Protein AF-A0A834AB15-F1 (afdb_monomer)

Radius of gyration: 28.78 Å; Cα contacts (8 Å, |Δi|>4): 138; chains: 1; bounding box: 72×86×94 Å

Solvent-accessible surface area (backbone atoms only — not comparable to full-atom values): 13210 Å² total; per-residue (Å²): 135,86,78,82,79,87,47,85,60,66,69,47,48,48,53,54,54,43,52,50,40,60,76,36,66,62,49,65,69,44,45,22,50,65,60,48,48,50,55,53,73,46,56,47,69,60,53,11,63,74,53,71,48,53,52,68,60,37,47,55,46,38,53,49,48,49,49,53,52,52,50,46,51,51,53,38,52,52,50,53,51,51,51,53,51,53,53,49,52,52,51,53,51,53,53,58,60,60,71,74,60,80,89,79,86,81,88,83,90,77,89,80,83,87,80,91,76,76,97,68,72,90,56,74,56,91,66,58,69,69,59,56,46,47,55,69,75,40,79,68,32,51,67,47,43,24,47,68,54,26,51,50,55,53,70,50,55,57,66,31,50,10,63,72,70,73,47,56,62,67,62,35,48,52,52,35,50,47,18,43,52,48,39,53,51,42,52,51,52,38,53,51,51,52,52,52,49,55,58,54,58,61,65,73,69,67,83,89,80,87,84,82,84,78,84,81,85,78,82,89,135

Secondary structure (DSSP, 8-state):
-------TTHHHHHHHHHHHHHH-GGGGGGS-HHHHHHHHHS-HHHHHHHHT--HHHHHHHHHHHHHHHHHHHHHHHHHHHHHHHHHHHHHHHHHHHHTT-------------------------SS-HHHHHHHHHSSSGGGTS-HHHHHHHHHS-HHHHHHHHT--HHHHHHHHHHHHHHHHHHHHHHHHHHHHHHHHHHHTT------PPPP------

Organism: NCBI:txid89673

Sequence (221 aa):
MDLDETDSGAGLRWKNVARQLKEDLSSIVLLSEEDLQVLIDVPSSDLARELGHSRVAVQGLQNTLQQVLDQREEARQSKQLLELYLQALEKEGSILSKQQEPEAGFSDQRDAVDAGVSTAGSSETALPSQILAALKEKPAPELSLSSQDLELVAKEDPRALAAALNWDTEKTEAVQQACQQELSLRLQQVQSLRSLRSVSAGRGSLPEKPQAPKRARVDPS

InterPro domains:
  IPR015121 DNA fragmentation factor 45kDa, middle domain [PF09033] (3-153)
  IPR027296 DNA fragmentation factor 45kDa, C-terminal [SSF81783] (118-197)

pLDDT: mean 80.26, std 19.94, range [34.69, 97.38]

Mean predicted aligned error: 13.22 Å

Foldseek 3Di:
DDDDPPDPDLVVLLLVVLVVCLVPVLLLLQDFLVSLVSLLPDPLVVSCVSSVHDSVVSVVVSVVSVVLNVVLVVVQVVVVVVVVVVVVVVVVVVVVVVVPDDDDDDDDDDDDDDDDDDPPDLPAWPADPVLLCLLQPGRLSLSRDGLVNLVSLLPTDLVNSCVSNVHDSVVSVVSNVSSVVSSVVSVVSSVVVVVVVVVVVVVVPDDDDDDDDDDDDDDDD

Structure (mmCIF, N/CA/C/O backbone):
data_AF-A0A834AB15-F1
#
_entry.id   AF-A0A834AB15-F1
#
loop_
_atom_site.group_PDB
_atom_site.id
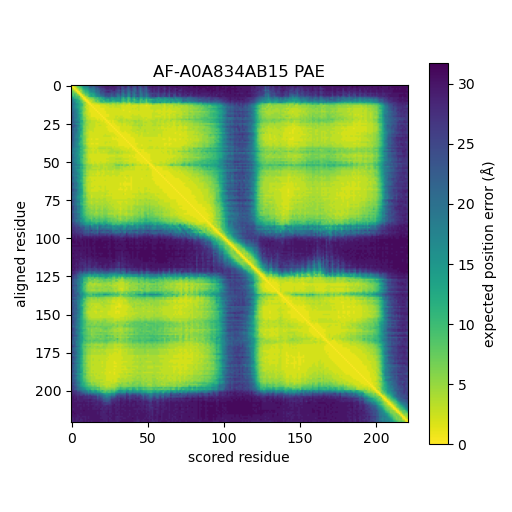_atom_site.type_symbol
_atom_site.label_atom_id
_atom_site.label_alt_id
_atom_site.label_comp_id
_atom_site.label_asym_id
_atom_site.label_entity_id
_atom_site.label_seq_id
_atom_site.pdbx_PDB_ins_code
_atom_site.Cartn_x
_atom_site.Cartn_y
_atom_site.Cartn_z
_atom_site.occupancy
_atom_site.B_iso_or_equiv
_atom_site.auth_seq_id
_atom_site.auth_comp_id
_atom_site.auth_asym_id
_atom_site.auth_atom_id
_atom_site.pdbx_PDB_model_num
ATOM 1 N N . MET A 1 1 ? 10.326 -30.269 -25.550 1.00 36.72 1 MET A N 1
ATOM 2 C CA . MET A 1 1 ? 10.219 -30.085 -24.092 1.00 36.72 1 MET A CA 1
ATOM 3 C C . MET A 1 1 ? 9.146 -29.045 -23.909 1.00 36.72 1 MET A C 1
ATOM 5 O O . MET A 1 1 ? 9.421 -27.863 -24.068 1.00 36.72 1 MET A O 1
ATOM 9 N N . ASP A 1 2 ? 7.920 -29.523 -23.752 1.00 41.47 2 ASP A N 1
ATOM 10 C CA . ASP A 1 2 ? 6.732 -28.703 -23.576 1.00 41.47 2 ASP A CA 1
ATOM 11 C C . ASP A 1 2 ? 6.756 -28.130 -22.158 1.00 41.47 2 ASP A C 1
ATOM 13 O O . ASP A 1 2 ? 6.687 -28.876 -21.181 1.00 41.47 2 ASP A O 1
ATOM 17 N N . LEU A 1 3 ? 6.947 -26.815 -22.053 1.00 46.69 3 LEU A N 1
ATOM 18 C CA . LEU A 1 3 ? 6.683 -26.081 -20.823 1.00 46.69 3 LEU A CA 1
ATOM 19 C C . LEU 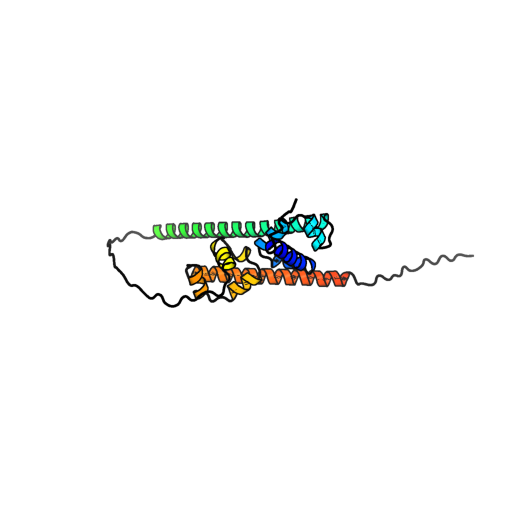A 1 3 ? 5.217 -25.669 -20.870 1.00 46.69 3 LEU A C 1
ATOM 21 O O . LEU A 1 3 ? 4.819 -24.759 -21.592 1.00 46.69 3 LEU A O 1
ATOM 25 N N . ASP A 1 4 ? 4.442 -26.442 -20.132 1.00 43.66 4 ASP A N 1
ATOM 26 C CA . ASP A 1 4 ? 3.090 -26.175 -19.677 1.00 43.66 4 ASP A CA 1
ATOM 27 C C . ASP A 1 4 ? 3.009 -24.776 -19.025 1.00 43.66 4 ASP A C 1
ATOM 29 O O . ASP A 1 4 ? 3.349 -24.599 -17.858 1.00 43.66 4 ASP A O 1
ATOM 33 N N . GLU A 1 5 ? 2.620 -23.748 -19.789 1.00 50.38 5 GLU A N 1
ATOM 34 C CA . GLU A 1 5 ? 2.344 -22.397 -19.270 1.00 50.38 5 GLU A CA 1
ATOM 35 C C . GLU A 1 5 ? 0.885 -22.291 -18.799 1.00 50.38 5 GLU A C 1
ATOM 37 O O . GLU A 1 5 ? 0.070 -21.512 -19.301 1.00 50.38 5 GLU A O 1
ATOM 42 N N . THR A 1 6 ? 0.541 -23.073 -17.780 1.00 47.81 6 THR A N 1
ATOM 43 C CA . THR A 1 6 ? -0.624 -22.802 -16.931 1.00 47.81 6 THR A CA 1
ATOM 44 C C . THR A 1 6 ? -0.288 -21.701 -15.924 1.00 47.81 6 THR A C 1
ATOM 46 O O . THR A 1 6 ? -0.061 -21.967 -14.750 1.00 47.81 6 THR A O 1
ATOM 49 N N . ASP A 1 7 ? -0.275 -20.442 -16.369 1.00 47.12 7 ASP A N 1
ATOM 50 C CA . ASP A 1 7 ? -0.409 -19.287 -15.466 1.00 47.12 7 ASP A CA 1
ATOM 51 C C . ASP A 1 7 ? -1.076 -18.087 -16.161 1.00 47.12 7 ASP A C 1
ATOM 53 O O . ASP A 1 7 ? -0.520 -17.001 -16.334 1.00 47.12 7 ASP A O 1
ATOM 57 N N . SER A 1 8 ? -2.319 -18.288 -16.599 1.00 52.72 8 SER A N 1
ATOM 58 C CA . SER A 1 8 ? -3.145 -17.210 -17.162 1.00 52.72 8 SER A CA 1
ATOM 59 C C . SER A 1 8 ? -3.709 -16.249 -16.101 1.00 52.72 8 SER A C 1
ATOM 61 O O . SER A 1 8 ? -4.463 -15.350 -16.453 1.00 52.72 8 SER A O 1
ATOM 63 N N . GLY A 1 9 ? -3.358 -16.388 -14.817 1.00 56.84 9 GLY A N 1
ATOM 64 C CA . GLY A 1 9 ? -3.813 -15.488 -13.750 1.00 56.84 9 GLY A CA 1
ATOM 65 C C . GLY A 1 9 ? -2.741 -14.483 -13.336 1.00 56.84 9 GLY A C 1
ATOM 66 O O . GLY A 1 9 ? -2.922 -13.269 -13.481 1.00 56.84 9 GLY A O 1
ATOM 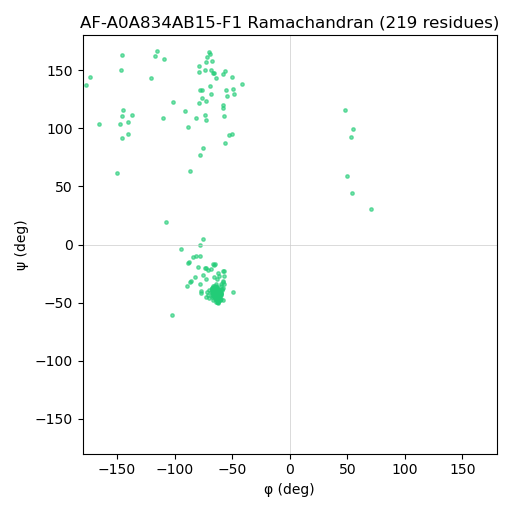67 N N . ALA A 1 10 ? -1.593 -14.973 -12.859 1.00 54.12 10 ALA A N 1
ATOM 68 C CA . ALA A 1 10 ? -0.523 -14.110 -12.368 1.00 54.12 10 ALA A CA 1
ATOM 69 C C . ALA A 1 10 ? 0.360 -13.563 -13.502 1.00 54.12 10 ALA A C 1
ATOM 71 O O . ALA A 1 10 ? 0.810 -12.419 -13.435 1.00 54.12 10 ALA A O 1
ATOM 72 N N . GLY A 1 11 ? 0.493 -14.276 -14.623 1.00 62.41 11 GLY A N 1
ATOM 73 C CA . GLY A 1 11 ? 1.142 -13.744 -15.827 1.00 62.41 11 GLY A CA 1
ATOM 74 C C . GLY A 1 11 ? 0.437 -12.519 -16.438 1.00 62.41 11 GLY A C 1
ATOM 75 O O . GLY A 1 11 ? 1.074 -11.715 -17.124 1.00 62.41 11 GLY A O 1
ATOM 76 N N . LEU A 1 12 ? -0.870 -12.351 -16.190 1.00 73.81 12 LEU A N 1
ATOM 77 C CA . LEU A 1 12 ? -1.653 -11.191 -16.638 1.00 73.81 12 LEU A CA 1
ATOM 78 C C . LEU A 1 12 ? -1.636 -10.039 -15.627 1.00 73.81 12 LEU A C 1
ATOM 80 O O . LEU A 1 12 ? -1.606 -8.877 -16.042 1.00 73.81 12 LEU A O 1
ATOM 84 N N . ARG A 1 13 ? -1.636 -10.336 -14.319 1.00 85.62 13 ARG A N 1
ATOM 85 C CA . ARG A 1 13 ? -1.757 -9.305 -13.276 1.00 85.62 13 ARG A CA 1
ATOM 86 C C . ARG A 1 13 ? -0.583 -8.325 -13.293 1.00 85.62 13 ARG A C 1
ATOM 88 O O . ARG A 1 13 ? -0.812 -7.125 -13.411 1.00 85.62 13 ARG A O 1
ATOM 95 N N . TRP A 1 14 ? 0.662 -8.813 -13.317 1.00 91.25 14 TRP A N 1
ATOM 96 C CA . TRP A 1 14 ? 1.845 -7.942 -13.304 1.00 91.25 14 TRP A CA 1
ATOM 97 C C . TRP A 1 14 ? 1.932 -7.072 -14.561 1.00 91.25 14 TRP A C 1
ATOM 99 O O . TRP A 1 14 ? 2.336 -5.915 -14.484 1.00 91.25 14 TRP A O 1
ATOM 109 N N . LYS A 1 15 ? 1.493 -7.594 -15.716 1.00 92.12 15 LYS A N 1
ATOM 110 C CA . LYS A 1 15 ? 1.455 -6.843 -16.981 1.00 92.12 15 LYS A CA 1
ATOM 111 C C . LYS A 1 15 ? 0.452 -5.699 -16.928 1.00 92.12 15 LYS A C 1
ATOM 113 O O . LYS A 1 15 ? 0.730 -4.621 -17.445 1.00 92.12 15 LYS A O 1
ATOM 118 N N . ASN A 1 16 ? -0.710 -5.917 -16.315 1.00 91.38 16 ASN A N 1
ATOM 119 C CA . ASN A 1 16 ? -1.707 -4.862 -16.140 1.00 91.38 16 ASN A CA 1
ATOM 120 C C . ASN A 1 16 ? -1.171 -3.750 -15.225 1.00 91.38 16 ASN A C 1
ATOM 122 O O . ASN A 1 16 ? -1.257 -2.578 -15.587 1.00 91.38 16 ASN A O 1
ATOM 126 N N . VAL A 1 17 ? -0.535 -4.114 -14.106 1.00 92.69 17 VAL A N 1
ATOM 127 C CA . VAL A 1 17 ? 0.092 -3.143 -13.192 1.00 92.69 17 VAL A CA 1
ATOM 128 C C . VAL A 1 17 ? 1.256 -2.412 -13.879 1.00 92.69 17 VAL A C 1
ATOM 130 O O . VAL A 1 17 ? 1.368 -1.191 -13.792 1.00 92.69 17 VAL A O 1
ATOM 133 N N . ALA A 1 18 ? 2.090 -3.114 -14.650 1.00 92.75 18 ALA A N 1
ATOM 134 C CA . ALA A 1 18 ? 3.171 -2.500 -15.420 1.00 92.75 18 ALA A CA 1
ATOM 135 C C . ALA A 1 18 ? 2.642 -1.501 -16.464 1.00 92.75 18 ALA A C 1
ATOM 137 O O . ALA A 1 18 ? 3.199 -0.413 -16.612 1.00 92.75 18 ALA A O 1
ATOM 138 N N . ARG A 1 19 ? 1.537 -1.816 -17.155 1.00 92.44 19 ARG A N 1
ATOM 139 C CA . ARG A 1 19 ? 0.876 -0.868 -18.068 1.00 92.44 19 ARG A CA 1
ATOM 140 C C . ARG A 1 19 ? 0.389 0.385 -17.339 1.00 92.44 19 ARG A C 1
ATOM 142 O O . ARG A 1 19 ? 0.617 1.483 -17.836 1.00 92.44 19 ARG A O 1
ATOM 149 N N . GLN A 1 20 ? -0.172 0.243 -16.141 1.00 92.19 20 GLN A N 1
ATOM 150 C CA . GLN A 1 20 ? -0.565 1.385 -15.312 1.00 92.19 20 GLN A CA 1
ATOM 151 C C . GLN A 1 20 ? 0.640 2.263 -14.922 1.00 92.19 20 GLN A C 1
ATOM 153 O O . GLN A 1 20 ? 0.576 3.488 -15.036 1.00 92.19 20 GLN A O 1
ATOM 158 N N . LEU A 1 21 ? 1.769 1.655 -14.537 1.00 92.06 21 LEU A N 1
ATOM 159 C CA . LEU A 1 21 ? 3.005 2.390 -14.229 1.00 92.06 21 LEU A CA 1
ATOM 160 C C . LEU A 1 21 ? 3.581 3.126 -15.443 1.00 92.06 21 LEU A C 1
ATOM 162 O O . LEU A 1 21 ? 4.122 4.224 -15.303 1.00 92.06 21 LEU A O 1
ATOM 166 N N . LYS A 1 22 ? 3.465 2.526 -16.630 1.00 91.62 22 LYS A N 1
ATOM 167 C CA . LYS A 1 22 ? 3.906 3.124 -17.894 1.00 91.62 22 LYS A CA 1
ATOM 168 C C . LYS A 1 22 ? 3.134 4.399 -18.223 1.00 91.62 22 LYS A C 1
ATOM 170 O O . LYS A 1 22 ? 3.721 5.351 -18.731 1.00 91.62 22 LYS A O 1
ATOM 175 N N . GLU A 1 23 ? 1.834 4.412 -17.946 1.00 90.44 23 GLU A N 1
ATOM 176 C CA . GLU A 1 23 ? 0.981 5.585 -18.147 1.00 90.44 23 GLU A CA 1
ATOM 177 C C . GLU A 1 23 ? 1.255 6.667 -17.097 1.00 90.44 23 GLU A C 1
ATOM 179 O O . GLU A 1 23 ? 1.399 7.846 -17.433 1.00 90.44 23 GLU A O 1
ATOM 184 N N . ASP A 1 24 ? 1.365 6.278 -15.824 1.00 90.25 24 ASP A N 1
ATOM 185 C CA . ASP A 1 24 ? 1.617 7.211 -14.735 1.00 90.25 24 ASP A CA 1
ATOM 186 C C . ASP A 1 24 ? 2.451 6.590 -13.609 1.00 90.25 24 ASP A C 1
ATOM 188 O O . ASP A 1 24 ? 1.923 5.905 -12.737 1.00 90.25 24 ASP A O 1
ATOM 192 N N . LEU A 1 25 ? 3.743 6.929 -13.540 1.00 89.56 25 LEU A N 1
ATOM 193 C CA . LEU A 1 25 ? 4.615 6.517 -12.427 1.00 89.56 25 LEU A CA 1
ATOM 194 C C . LEU A 1 25 ? 4.114 6.960 -11.040 1.00 89.56 25 LEU A C 1
ATOM 196 O O . LEU A 1 25 ? 4.471 6.340 -10.044 1.00 89.56 25 LEU A O 1
ATOM 200 N N . SER A 1 26 ? 3.278 8.001 -10.936 1.00 91.94 26 SER A N 1
ATOM 201 C CA . SER A 1 26 ? 2.688 8.386 -9.647 1.00 91.94 26 SER A CA 1
ATOM 202 C C . SER A 1 26 ? 1.711 7.336 -9.109 1.00 91.94 26 SER A C 1
ATOM 204 O O . SER A 1 26 ? 1.420 7.338 -7.916 1.00 91.94 26 SER A O 1
ATOM 206 N N . SER A 1 27 ? 1.240 6.411 -9.952 1.00 92.00 27 SER A N 1
ATOM 207 C CA . SER A 1 27 ? 0.350 5.328 -9.531 1.00 92.00 27 SER A CA 1
ATOM 208 C C . SER A 1 27 ? 0.993 4.335 -8.559 1.00 92.00 27 SER A C 1
ATOM 210 O O . SER A 1 27 ? 0.243 3.687 -7.840 1.00 92.00 27 SER A O 1
ATOM 212 N N . ILE A 1 28 ? 2.331 4.292 -8.427 1.00 93.00 28 ILE A N 1
ATOM 213 C CA . ILE A 1 28 ? 3.050 3.483 -7.414 1.00 93.00 28 ILE A CA 1
ATOM 214 C C . ILE A 1 28 ? 2.461 3.685 -6.012 1.00 93.00 28 ILE A C 1
ATOM 216 O O . ILE A 1 28 ? 2.284 2.728 -5.263 1.00 93.00 28 ILE A O 1
ATOM 220 N N . VAL A 1 29 ? 2.107 4.927 -5.670 1.00 93.31 29 VAL A N 1
ATOM 221 C CA . VAL A 1 29 ? 1.544 5.289 -4.360 1.00 93.31 29 VAL A CA 1
ATOM 222 C C . VAL A 1 29 ? 0.194 4.603 -4.106 1.00 93.31 29 VAL A C 1
ATOM 224 O O . VAL A 1 29 ? -0.142 4.309 -2.963 1.00 93.31 29 VAL A O 1
ATOM 227 N N . LEU A 1 30 ? -0.572 4.327 -5.164 1.00 93.94 30 LEU A N 1
ATOM 228 C CA . LEU A 1 30 ? -1.932 3.785 -5.092 1.00 93.94 30 LEU A CA 1
ATOM 229 C C . LEU A 1 30 ? -1.971 2.253 -5.038 1.00 93.94 30 LEU A C 1
ATOM 231 O O . LEU A 1 30 ? -3.019 1.686 -4.725 1.00 93.94 30 LEU A O 1
ATOM 235 N N . LEU A 1 31 ? -0.858 1.591 -5.357 1.00 95.06 31 LEU A N 1
ATOM 236 C CA . LEU A 1 31 ? -0.787 0.137 -5.443 1.00 95.06 31 LEU A CA 1
ATOM 237 C C . LEU A 1 31 ? -0.795 -0.524 -4.059 1.00 95.06 31 LEU A C 1
ATOM 239 O O . LEU A 1 31 ? -0.325 0.043 -3.058 1.00 95.06 31 LEU A O 1
ATOM 243 N N . SER A 1 32 ? -1.337 -1.742 -4.029 1.00 94.12 32 SER A N 1
ATOM 244 C CA . SER A 1 32 ? -1.233 -2.636 -2.877 1.00 94.12 32 SER A CA 1
ATOM 245 C C . SER A 1 32 ? 0.214 -3.099 -2.689 1.00 94.12 32 SER A C 1
ATOM 247 O O . SER A 1 32 ? 1.012 -3.085 -3.628 1.00 94.12 32 SER A O 1
ATOM 249 N N . GLU A 1 33 ? 0.566 -3.530 -1.478 1.00 94.25 33 GLU A N 1
ATOM 250 C CA . GLU A 1 33 ? 1.876 -4.154 -1.242 1.00 94.25 33 GLU A CA 1
ATOM 251 C C . GLU A 1 33 ? 2.070 -5.414 -2.102 1.00 94.25 33 GLU A C 1
ATOM 253 O O . GLU A 1 33 ? 3.175 -5.668 -2.574 1.00 94.25 33 GLU A O 1
ATOM 258 N N . GLU A 1 34 ? 1.000 -6.172 -2.357 1.00 92.00 34 GLU A N 1
ATOM 259 C CA . GLU A 1 34 ? 1.052 -7.376 -3.189 1.00 92.00 34 GLU A CA 1
ATOM 260 C C . GLU A 1 34 ? 1.384 -7.043 -4.650 1.00 92.00 34 GLU A C 1
ATOM 262 O O . GLU A 1 34 ? 2.253 -7.676 -5.246 1.00 92.00 34 GLU A O 1
ATOM 267 N N . ASP A 1 35 ? 0.755 -6.014 -5.221 1.00 93.69 35 ASP A N 1
ATOM 268 C CA . ASP A 1 35 ? 1.035 -5.594 -6.598 1.00 93.69 35 ASP A CA 1
ATOM 269 C C . ASP A 1 35 ? 2.456 -5.035 -6.745 1.00 93.69 35 ASP A C 1
ATOM 271 O O . ASP A 1 35 ? 3.113 -5.266 -7.764 1.00 93.69 35 ASP A O 1
ATOM 275 N N . LEU A 1 36 ? 2.953 -4.327 -5.724 1.00 94.56 36 LEU A N 1
ATOM 276 C CA . LEU A 1 36 ? 4.342 -3.866 -5.677 1.00 94.56 36 LEU A CA 1
ATOM 277 C C . LEU A 1 36 ? 5.317 -5.051 -5.628 1.00 94.56 36 LEU A C 1
ATOM 279 O O . LEU A 1 36 ? 6.281 -5.062 -6.394 1.00 94.56 36 LEU A O 1
ATOM 283 N N . GLN A 1 37 ? 5.046 -6.059 -4.792 1.00 94.19 37 GLN A N 1
ATOM 284 C CA . GLN A 1 37 ? 5.875 -7.262 -4.680 1.00 94.19 37 GLN A CA 1
ATOM 285 C C . GLN A 1 37 ? 5.925 -8.033 -6.003 1.00 94.19 37 GLN A C 1
ATOM 287 O O . GLN A 1 37 ? 7.002 -8.364 -6.493 1.00 94.19 37 GLN A O 1
ATOM 292 N N . VAL A 1 38 ? 4.771 -8.223 -6.646 1.00 93.75 38 VAL A N 1
ATOM 293 C CA . VAL A 1 38 ? 4.678 -8.906 -7.941 1.00 93.75 38 VAL A CA 1
ATOM 294 C C . VAL A 1 38 ? 5.538 -8.217 -9.010 1.00 93.75 38 VAL A C 1
ATOM 296 O O . VAL A 1 38 ? 6.156 -8.892 -9.827 1.00 93.75 38 VAL A O 1
ATOM 299 N N . LEU A 1 39 ? 5.627 -6.883 -9.021 1.00 93.94 39 LEU A N 1
ATOM 300 C CA . LEU A 1 39 ? 6.495 -6.158 -9.959 1.00 93.94 39 LEU A CA 1
ATOM 301 C C . LEU A 1 39 ? 7.993 -6.281 -9.642 1.00 93.94 39 LEU A C 1
ATOM 303 O O . LEU A 1 39 ? 8.824 -6.186 -10.551 1.00 93.94 39 LEU A O 1
ATOM 307 N N . ILE A 1 40 ? 8.349 -6.452 -8.370 1.00 94.19 40 ILE A N 1
ATOM 308 C CA . ILE A 1 40 ? 9.733 -6.661 -7.931 1.00 94.19 40 ILE A CA 1
ATOM 309 C C . ILE A 1 40 ? 10.203 -8.064 -8.326 1.00 94.19 40 ILE A C 1
ATOM 311 O O . ILE A 1 40 ? 11.319 -8.214 -8.823 1.00 94.19 40 ILE A O 1
ATOM 315 N N . ASP A 1 41 ? 9.333 -9.063 -8.185 1.00 93.69 41 ASP A N 1
ATOM 316 C CA . ASP A 1 41 ? 9.658 -10.468 -8.447 1.00 93.69 41 ASP A CA 1
ATOM 317 C C . ASP A 1 41 ? 9.802 -10.786 -9.950 1.00 93.69 41 ASP A C 1
ATOM 319 O O . ASP A 1 41 ? 10.445 -11.768 -10.332 1.00 93.69 41 ASP A O 1
ATOM 323 N N . VAL A 1 42 ? 9.237 -9.951 -10.831 1.00 93.12 42 VAL A N 1
ATOM 324 C CA . VAL A 1 42 ? 9.354 -10.113 -12.289 1.00 93.12 42 VAL A CA 1
ATOM 325 C C . VAL A 1 42 ? 10.793 -9.836 -12.758 1.00 93.12 42 VAL A C 1
ATOM 327 O O . VAL A 1 42 ? 11.396 -8.827 -12.375 1.00 93.12 42 VAL A O 1
ATOM 330 N N . PRO A 1 43 ? 11.356 -10.657 -13.668 1.00 92.44 43 PRO A N 1
ATOM 331 C CA . PRO A 1 43 ? 12.669 -10.395 -14.244 1.00 92.44 43 PRO A CA 1
ATOM 332 C C . PRO A 1 43 ? 12.762 -9.005 -14.886 1.00 92.44 43 PRO A C 1
ATOM 334 O O . PRO A 1 43 ? 11.932 -8.624 -15.717 1.00 92.44 43 PRO A O 1
ATOM 337 N N . SER A 1 44 ? 13.837 -8.267 -14.588 1.00 92.12 44 SER A N 1
ATOM 338 C CA . SER A 1 44 ? 14.028 -6.899 -15.099 1.00 92.12 44 SER A CA 1
ATOM 339 C C . SER A 1 44 ? 14.029 -6.798 -16.630 1.00 92.12 44 SER A C 1
ATOM 341 O O . SER A 1 44 ? 13.729 -5.739 -17.176 1.00 92.12 44 SER A O 1
ATOM 343 N N . SER A 1 45 ? 14.328 -7.887 -17.346 1.00 91.62 45 SER A N 1
ATOM 344 C CA . SER A 1 45 ? 14.211 -7.974 -18.808 1.00 91.62 45 SER A CA 1
ATOM 345 C C . SER A 1 45 ? 12.766 -7.927 -19.304 1.00 91.62 45 SER A C 1
ATOM 347 O O . SER A 1 45 ? 12.480 -7.259 -20.299 1.00 91.62 45 SER A O 1
ATOM 349 N N . ASP A 1 46 ? 11.856 -8.618 -18.621 1.00 92.50 46 ASP A N 1
ATOM 350 C CA . ASP A 1 46 ? 10.455 -8.723 -19.028 1.00 92.50 46 ASP A CA 1
ATOM 351 C C . ASP A 1 46 ? 9.697 -7.451 -18.682 1.00 92.50 46 ASP A C 1
ATOM 353 O O . ASP A 1 46 ? 8.975 -6.912 -19.524 1.00 92.50 46 ASP A O 1
ATOM 357 N N . LEU A 1 47 ? 9.962 -6.905 -17.496 1.00 92.69 47 LEU A N 1
ATOM 358 C CA . LEU A 1 47 ? 9.412 -5.623 -17.083 1.00 92.69 47 LEU A CA 1
ATOM 359 C C . LEU A 1 47 ? 9.925 -4.473 -17.972 1.00 92.69 47 LEU A C 1
ATOM 361 O O . LEU A 1 47 ? 9.147 -3.607 -18.366 1.00 92.69 47 LEU A O 1
ATOM 365 N N . ALA A 1 48 ? 11.202 -4.492 -18.379 1.00 93.38 48 ALA A N 1
ATOM 366 C CA . ALA A 1 48 ? 11.748 -3.530 -19.345 1.00 93.38 48 ALA A CA 1
ATOM 367 C C . ALA A 1 48 ? 11.058 -3.590 -20.708 1.00 93.38 48 ALA A C 1
ATOM 369 O O . ALA A 1 48 ? 10.764 -2.545 -21.294 1.00 93.38 48 ALA A O 1
ATOM 370 N N . ARG A 1 49 ? 10.757 -4.799 -21.189 1.00 92.69 49 ARG A N 1
ATOM 371 C CA . ARG A 1 49 ? 10.034 -5.010 -22.445 1.00 92.69 49 ARG A CA 1
ATOM 372 C C . ARG A 1 49 ? 8.602 -4.471 -22.383 1.00 92.69 49 ARG A C 1
ATOM 374 O O . ARG A 1 49 ? 8.185 -3.809 -23.328 1.00 92.69 49 ARG A O 1
ATOM 381 N N . GLU A 1 50 ? 7.883 -4.692 -21.284 1.00 92.75 50 GLU A N 1
ATOM 382 C CA . GLU A 1 50 ? 6.503 -4.202 -21.122 1.00 92.75 50 GLU A CA 1
ATOM 383 C C . GLU A 1 50 ? 6.453 -2.666 -20.975 1.00 92.75 50 GLU A C 1
ATOM 385 O O . GLU A 1 50 ? 5.694 -1.967 -21.663 1.00 92.75 50 GLU A O 1
ATOM 390 N N . LEU A 1 51 ? 7.332 -2.112 -20.133 1.00 90.62 51 LEU A N 1
ATOM 391 C CA . LEU A 1 51 ? 7.424 -0.669 -19.902 1.00 90.62 51 LEU A CA 1
ATOM 392 C C . LEU A 1 51 ? 8.003 0.090 -21.108 1.00 90.62 51 LEU A C 1
ATOM 394 O O . LEU A 1 51 ? 7.732 1.277 -21.274 1.00 90.62 51 LEU A O 1
ATOM 398 N N . GLY A 1 52 ? 8.752 -0.581 -21.988 1.00 89.31 52 GLY A N 1
ATOM 399 C CA . GLY A 1 52 ? 9.442 0.056 -23.114 1.00 89.31 52 GLY A CA 1
ATOM 400 C C . GLY A 1 52 ? 10.628 0.920 -22.669 1.00 89.31 52 GLY A C 1
ATOM 401 O O . GLY A 1 52 ? 10.938 1.928 -23.304 1.00 89.31 52 GLY A O 1
ATOM 402 N N . HIS A 1 53 ? 11.276 0.545 -21.565 1.00 91.31 53 HIS A N 1
ATOM 403 C CA . HIS A 1 53 ? 12.406 1.263 -20.975 1.00 91.31 53 HIS A CA 1
ATOM 404 C C . HIS A 1 53 ? 13.688 0.428 -21.012 1.00 91.31 53 HIS A C 1
ATOM 406 O O . HIS A 1 53 ? 13.674 -0.772 -21.276 1.00 91.31 53 HIS A O 1
ATOM 412 N N . SER A 1 54 ? 14.832 1.066 -20.754 1.00 93.31 54 SER A N 1
ATOM 413 C CA . SER A 1 54 ? 16.093 0.337 -20.631 1.00 93.31 54 SER A CA 1
ATOM 414 C C . SER A 1 54 ? 16.093 -0.527 -19.367 1.00 93.31 54 SER A C 1
ATOM 416 O O . SER A 1 54 ? 15.505 -0.165 -18.346 1.00 93.31 54 SER A O 1
ATOM 418 N N . ARG A 1 55 ? 16.817 -1.651 -19.400 1.00 92.62 55 ARG A N 1
ATOM 419 C CA . ARG A 1 55 ? 16.950 -2.542 -18.236 1.00 92.62 55 ARG A CA 1
ATOM 420 C C . ARG A 1 55 ? 17.515 -1.824 -17.007 1.00 92.62 55 ARG A C 1
ATOM 422 O O . ARG A 1 55 ? 17.113 -2.123 -15.893 1.00 92.62 55 ARG A O 1
ATOM 429 N N . VAL A 1 56 ? 18.406 -0.849 -17.207 1.00 93.69 56 VAL A N 1
ATOM 430 C CA . VAL A 1 56 ? 18.973 -0.035 -16.118 1.00 93.69 56 VAL A CA 1
ATOM 431 C C . VAL A 1 56 ? 17.905 0.852 -15.476 1.00 93.69 56 VAL A C 1
ATOM 433 O O . VAL A 1 56 ? 17.823 0.911 -14.254 1.00 93.69 56 VAL A O 1
ATOM 436 N N . ALA A 1 57 ? 17.058 1.502 -16.282 1.00 93.06 57 ALA A N 1
ATOM 437 C CA . ALA A 1 57 ? 15.962 2.320 -15.767 1.00 93.06 57 ALA A CA 1
ATOM 438 C C . ALA A 1 57 ? 14.940 1.471 -14.997 1.00 93.06 57 ALA A C 1
ATOM 440 O O . ALA A 1 57 ? 14.503 1.865 -13.919 1.00 93.06 57 ALA A O 1
ATOM 441 N N . VAL A 1 58 ? 14.613 0.280 -15.509 1.00 94.81 58 VAL A N 1
ATOM 442 C CA . VAL A 1 58 ? 13.710 -0.658 -14.828 1.00 94.81 58 VAL A CA 1
ATOM 443 C C . VAL A 1 58 ? 14.312 -1.218 -13.546 1.00 94.81 58 VAL A C 1
ATOM 445 O O . VAL A 1 58 ? 13.602 -1.322 -12.555 1.00 94.81 58 VAL A O 1
ATOM 448 N N . GLN A 1 59 ? 15.614 -1.501 -13.511 1.00 94.62 59 GLN A N 1
ATOM 449 C CA . GLN A 1 59 ? 16.272 -1.900 -12.269 1.00 94.62 59 GLN A CA 1
ATOM 450 C C . GLN A 1 59 ? 16.210 -0.780 -11.219 1.00 94.62 59 GLN A C 1
ATOM 452 O O . GLN A 1 59 ? 15.931 -1.042 -10.053 1.00 94.62 59 GLN A O 1
ATOM 457 N N . GLY A 1 60 ? 16.421 0.474 -11.635 1.00 95.00 60 GLY A N 1
ATOM 458 C CA . GLY A 1 60 ? 16.240 1.639 -10.765 1.00 95.00 60 GLY A CA 1
ATOM 459 C C . GLY A 1 60 ? 14.807 1.756 -10.234 1.00 95.00 60 GLY A C 1
ATOM 460 O O . GLY A 1 60 ? 14.609 2.009 -9.046 1.00 95.00 60 GLY A O 1
ATOM 461 N N . LEU A 1 61 ? 13.815 1.506 -11.095 1.00 94.75 61 LEU A N 1
ATOM 462 C CA . LEU A 1 61 ? 12.407 1.458 -10.707 1.00 94.75 61 LEU A CA 1
ATOM 463 C C . LEU A 1 61 ? 12.141 0.343 -9.691 1.00 94.75 61 LEU A C 1
ATOM 465 O O . LEU A 1 61 ? 11.568 0.632 -8.651 1.00 94.75 61 LEU A O 1
ATOM 469 N N . GLN A 1 62 ? 12.588 -0.892 -9.935 1.00 95.69 62 GLN A N 1
ATOM 470 C CA . GLN A 1 62 ? 12.403 -2.010 -8.999 1.00 95.69 62 GLN A CA 1
ATOM 471 C C . GLN A 1 62 ? 13.037 -1.726 -7.633 1.00 95.69 62 GLN A C 1
ATOM 473 O O . GLN A 1 62 ? 12.414 -1.988 -6.610 1.00 95.69 62 GLN A O 1
ATOM 478 N N . ASN A 1 63 ? 14.212 -1.090 -7.601 1.00 96.62 63 ASN A N 1
ATOM 479 C CA . ASN A 1 63 ? 14.820 -0.648 -6.344 1.00 96.62 63 ASN A CA 1
ATOM 480 C C . ASN A 1 63 ? 13.955 0.405 -5.626 1.00 96.62 63 ASN A C 1
ATOM 482 O O . ASN A 1 63 ? 13.852 0.389 -4.404 1.00 96.62 63 ASN A O 1
ATOM 486 N N . THR A 1 64 ? 13.311 1.308 -6.374 1.00 95.25 64 THR A N 1
ATOM 487 C CA . THR A 1 64 ? 12.371 2.287 -5.801 1.00 95.25 64 THR A CA 1
ATOM 488 C C . THR A 1 64 ? 11.105 1.608 -5.275 1.00 95.25 64 THR A C 1
ATOM 490 O O . THR A 1 64 ? 10.636 1.967 -4.201 1.00 95.25 64 THR A O 1
ATOM 493 N N . LEU A 1 65 ? 10.561 0.612 -5.986 1.00 96.12 65 LEU A N 1
ATOM 494 C CA . LEU A 1 65 ? 9.410 -0.169 -5.514 1.00 96.12 65 LEU A CA 1
ATOM 495 C C . LEU A 1 65 ? 9.742 -0.900 -4.206 1.00 96.12 65 LEU A C 1
ATOM 497 O O . LEU A 1 65 ? 8.948 -0.846 -3.270 1.00 96.12 65 LEU A O 1
ATOM 501 N N . GLN A 1 66 ? 10.932 -1.504 -4.116 1.00 97.06 66 GLN A N 1
ATOM 502 C CA . GLN A 1 66 ? 11.412 -2.129 -2.882 1.00 97.06 66 GLN A CA 1
ATOM 503 C C . GLN A 1 66 ? 11.504 -1.109 -1.744 1.00 97.06 66 GLN A C 1
ATOM 505 O O . GLN A 1 66 ? 10.975 -1.347 -0.666 1.00 97.06 66 GLN A O 1
ATOM 510 N N . GLN A 1 67 ? 12.081 0.068 -2.000 1.00 96.44 67 GLN A N 1
ATOM 511 C CA . GLN A 1 67 ? 12.171 1.125 -0.992 1.00 96.44 67 GLN A CA 1
ATOM 512 C C . GLN A 1 67 ? 10.790 1.580 -0.492 1.00 96.44 67 GLN A C 1
ATOM 514 O O . GLN A 1 67 ? 10.639 1.894 0.686 1.00 96.44 67 GLN A O 1
ATOM 519 N N . VAL A 1 68 ? 9.773 1.615 -1.359 1.00 95.44 68 VAL A N 1
ATOM 520 C CA . VAL A 1 68 ? 8.394 1.934 -0.952 1.00 95.44 68 VAL A CA 1
ATOM 521 C C . VAL A 1 68 ? 7.818 0.850 -0.037 1.00 95.44 68 VAL A C 1
ATOM 523 O O . VAL A 1 68 ? 7.156 1.189 0.944 1.00 95.44 68 VAL A O 1
ATOM 526 N N . LEU A 1 69 ? 8.067 -0.433 -0.319 1.00 95.88 69 LEU A N 1
ATOM 527 C CA . LEU A 1 69 ? 7.664 -1.524 0.576 1.00 95.88 69 LEU A CA 1
ATOM 528 C C . LEU A 1 69 ? 8.372 -1.431 1.930 1.00 95.88 69 LEU A C 1
ATOM 530 O O . LEU A 1 69 ? 7.713 -1.504 2.966 1.00 95.88 69 LEU A O 1
ATOM 534 N N . ASP A 1 70 ? 9.682 -1.186 1.921 1.00 97.00 70 ASP A N 1
ATOM 535 C CA . ASP A 1 70 ? 10.481 -1.043 3.139 1.00 97.00 70 ASP A CA 1
ATOM 536 C C . ASP A 1 70 ? 9.969 0.126 4.001 1.00 97.00 70 ASP A C 1
ATOM 538 O O . ASP A 1 70 ? 9.807 -0.018 5.209 1.00 97.00 70 ASP A O 1
ATOM 542 N N . GLN A 1 71 ? 9.624 1.262 3.383 1.00 95.12 71 GLN A N 1
ATOM 543 C CA . GLN A 1 71 ? 9.040 2.417 4.079 1.00 95.12 71 GLN A CA 1
ATOM 544 C C . GLN A 1 71 ? 7.677 2.110 4.708 1.00 95.12 71 GLN A C 1
ATOM 546 O O . GLN A 1 71 ? 7.375 2.594 5.800 1.00 95.12 71 GLN A O 1
ATOM 551 N N . ARG A 1 72 ? 6.831 1.319 4.037 1.00 94.69 72 ARG A N 1
ATOM 552 C CA . ARG A 1 72 ? 5.539 0.894 4.601 1.00 94.69 72 ARG A CA 1
ATOM 553 C C . ARG A 1 72 ? 5.739 -0.040 5.796 1.00 94.69 72 ARG A C 1
ATOM 555 O O . ARG A 1 72 ? 5.033 0.100 6.792 1.00 94.69 72 ARG A O 1
ATOM 562 N N . GLU A 1 73 ? 6.716 -0.942 5.733 1.00 95.38 73 GLU A N 1
ATOM 563 C CA . GLU A 1 73 ? 7.087 -1.800 6.864 1.00 95.38 73 GLU A CA 1
ATOM 564 C C . GLU A 1 73 ? 7.679 -0.995 8.030 1.00 95.38 73 GLU A C 1
ATOM 566 O O . GLU A 1 73 ? 7.273 -1.184 9.174 1.00 95.38 73 GLU A O 1
ATOM 571 N N . GLU A 1 74 ? 8.551 -0.025 7.762 1.00 96.00 74 GLU A N 1
ATOM 572 C CA . GLU A 1 74 ? 9.079 0.883 8.788 1.00 96.00 74 GLU A CA 1
ATOM 573 C C . GLU A 1 74 ? 7.953 1.686 9.469 1.00 96.00 74 GLU A C 1
ATOM 575 O O . GLU A 1 74 ? 7.898 1.808 10.699 1.00 96.00 74 GLU A O 1
ATOM 580 N N . ALA A 1 75 ? 6.994 2.195 8.689 1.00 94.38 75 ALA A N 1
ATOM 581 C CA . ALA A 1 75 ? 5.819 2.888 9.215 1.00 94.38 75 ALA A CA 1
ATOM 582 C C . ALA A 1 75 ? 4.953 1.971 10.098 1.00 94.38 75 ALA A C 1
ATOM 584 O O . ALA A 1 75 ? 4.451 2.396 11.139 1.00 94.38 75 ALA A O 1
ATOM 585 N N . ARG A 1 76 ? 4.805 0.698 9.724 1.00 94.06 76 ARG A N 1
ATOM 586 C CA . ARG A 1 76 ? 4.100 -0.305 10.531 1.00 94.06 76 ARG A CA 1
ATOM 587 C C . ARG A 1 76 ? 4.813 -0.564 11.856 1.00 94.06 76 ARG A C 1
ATOM 589 O O . ARG A 1 76 ? 4.187 -0.493 12.913 1.00 94.06 76 ARG A O 1
ATOM 596 N N . GLN A 1 77 ? 6.119 -0.811 11.810 1.00 95.06 77 GLN A N 1
ATOM 597 C CA . GLN A 1 77 ? 6.930 -1.089 12.997 1.00 95.06 77 GLN A CA 1
ATOM 598 C C . GLN A 1 77 ? 6.954 0.100 13.961 1.00 95.06 77 GLN A C 1
ATOM 600 O O . GLN A 1 77 ? 6.808 -0.076 15.171 1.00 95.06 77 GLN A O 1
ATOM 605 N N . SER A 1 78 ? 7.078 1.322 13.438 1.00 94.88 78 SER A N 1
ATOM 606 C CA . SER A 1 78 ? 7.052 2.537 14.259 1.00 94.88 78 SER A CA 1
ATOM 607 C C . SER A 1 78 ? 5.694 2.768 14.926 1.00 94.88 78 SER A C 1
ATOM 609 O O . SER A 1 78 ? 5.658 3.095 16.114 1.00 94.88 78 SER A O 1
ATOM 611 N N . LYS A 1 79 ? 4.578 2.533 14.220 1.00 93.38 79 LYS A N 1
ATOM 612 C CA . LYS A 1 79 ? 3.226 2.577 14.804 1.00 93.38 79 LYS A CA 1
ATOM 613 C C . LYS A 1 79 ? 3.057 1.552 15.924 1.00 93.38 79 LYS A C 1
ATOM 615 O O . LYS A 1 79 ? 2.603 1.911 17.006 1.00 93.38 79 LYS A O 1
ATOM 620 N N . GLN A 1 80 ? 3.469 0.307 15.691 1.00 93.38 80 GLN A N 1
ATOM 621 C CA . GLN A 1 80 ? 3.379 -0.753 16.695 1.00 93.38 80 GLN A CA 1
ATOM 622 C C . GLN A 1 80 ? 4.217 -0.430 17.939 1.00 93.38 80 GLN A C 1
ATOM 624 O O . GLN A 1 80 ? 3.770 -0.624 19.068 1.00 93.38 80 GLN A O 1
ATOM 629 N N . LEU A 1 81 ? 5.428 0.097 17.747 1.00 95.06 81 LEU A N 1
ATOM 630 C CA . LEU A 1 81 ? 6.276 0.530 18.853 1.00 95.06 81 LEU A CA 1
ATOM 631 C C . LEU A 1 81 ? 5.623 1.664 19.656 1.00 95.06 81 LEU A C 1
ATOM 633 O O . LEU A 1 81 ? 5.654 1.640 20.887 1.00 95.06 81 LEU A O 1
ATOM 637 N N . LEU A 1 82 ? 5.022 2.641 18.972 1.00 94.44 82 LEU A N 1
ATOM 638 C CA . LEU A 1 82 ? 4.319 3.749 19.615 1.00 94.44 82 LEU A CA 1
ATOM 639 C C . LEU A 1 82 ? 3.111 3.259 20.426 1.00 94.44 82 LEU A C 1
ATOM 641 O O . LEU A 1 82 ? 2.920 3.708 21.553 1.00 94.44 82 LEU A O 1
ATOM 645 N N . GLU A 1 83 ? 2.334 2.316 19.895 1.00 91.81 83 GLU A N 1
ATOM 646 C CA . GLU A 1 83 ? 1.202 1.703 20.600 1.00 91.81 83 GLU A CA 1
ATOM 647 C C . GLU A 1 83 ? 1.655 0.990 21.882 1.00 91.81 83 GLU A C 1
ATOM 649 O O . GLU A 1 83 ? 1.099 1.225 22.956 1.00 91.81 83 GLU A O 1
ATOM 654 N N . LEU A 1 84 ? 2.724 0.191 21.804 1.00 94.12 84 LEU A N 1
ATOM 655 C CA . LEU A 1 84 ? 3.303 -0.477 22.973 1.00 94.12 84 LEU A CA 1
ATOM 656 C C . LEU A 1 84 ? 3.807 0.523 24.021 1.00 94.12 84 LEU A C 1
ATOM 658 O O . LEU A 1 84 ? 3.629 0.300 25.220 1.00 94.12 84 LEU A O 1
ATOM 662 N N . TYR A 1 85 ? 4.412 1.630 23.586 1.00 94.69 85 TYR A N 1
ATOM 663 C CA . TYR A 1 85 ? 4.858 2.697 24.481 1.00 94.69 85 TYR A CA 1
ATOM 664 C C . TYR A 1 85 ? 3.680 3.376 25.195 1.00 94.69 85 TYR A C 1
ATOM 666 O O . TYR A 1 85 ? 3.712 3.540 26.415 1.00 94.69 85 TYR A O 1
ATOM 674 N N . LEU A 1 86 ? 2.614 3.718 24.466 1.00 92.50 86 LEU A N 1
ATOM 675 C CA . LEU A 1 86 ? 1.400 4.299 25.049 1.00 92.50 86 LEU A CA 1
ATOM 676 C C . LEU A 1 86 ? 0.744 3.340 26.051 1.00 92.50 86 LEU A C 1
ATOM 678 O O . LEU A 1 86 ? 0.370 3.755 27.147 1.00 92.50 86 LEU A O 1
ATOM 682 N N . GLN A 1 87 ? 0.690 2.048 25.723 1.00 92.56 87 GLN A N 1
ATOM 683 C CA . GLN A 1 87 ? 0.162 1.025 26.620 1.00 92.56 87 GLN A CA 1
ATOM 684 C C . GLN A 1 87 ? 1.008 0.875 27.898 1.00 92.56 87 GLN A C 1
ATOM 686 O O . GLN A 1 87 ? 0.471 0.608 28.976 1.00 92.56 87 GLN A O 1
ATOM 691 N N . ALA A 1 88 ? 2.332 1.020 27.803 1.00 93.38 88 ALA A N 1
ATOM 692 C CA . ALA A 1 88 ? 3.212 1.000 28.969 1.00 93.38 88 ALA A CA 1
ATOM 693 C C . ALA A 1 88 ? 2.948 2.201 29.893 1.00 93.38 88 ALA A C 1
ATOM 695 O O . ALA A 1 88 ? 2.790 2.009 31.099 1.00 93.38 88 ALA A O 1
ATOM 696 N N . LEU A 1 89 ? 2.802 3.407 29.331 1.00 92.06 89 LEU A N 1
ATOM 697 C CA . LEU A 1 89 ? 2.470 4.616 30.094 1.00 92.06 89 LEU A CA 1
ATOM 698 C C . LEU A 1 89 ? 1.116 4.514 30.806 1.00 92.06 89 LEU A C 1
ATOM 700 O O . LEU A 1 89 ? 0.995 4.909 31.965 1.00 92.06 89 LEU A O 1
ATOM 704 N N . GLU A 1 90 ? 0.099 3.967 30.140 1.00 91.56 90 GLU A N 1
ATOM 705 C CA . GLU A 1 90 ? -1.220 3.764 30.747 1.00 91.56 90 GLU A CA 1
ATOM 706 C C . GLU A 1 90 ? -1.147 2.803 31.942 1.00 91.56 90 GLU A C 1
ATOM 708 O O . GLU A 1 90 ? -1.725 3.061 33.002 1.00 91.56 90 GLU A O 1
ATOM 713 N N . LYS A 1 91 ? -0.376 1.717 31.809 1.00 89.88 91 LYS A N 1
ATOM 714 C CA . LYS A 1 91 ? -0.140 0.767 32.903 1.00 89.88 91 LYS A CA 1
ATOM 715 C C . LYS A 1 91 ? 0.595 1.426 34.068 1.00 89.88 91 LYS A C 1
ATOM 717 O O . LYS A 1 91 ? 0.185 1.231 35.209 1.00 89.88 91 LYS A O 1
ATOM 722 N N . GLU A 1 92 ? 1.628 2.224 33.807 1.00 86.31 92 GLU A N 1
ATOM 723 C CA . GLU A 1 92 ? 2.342 2.972 34.850 1.00 86.31 92 GLU A CA 1
ATOM 724 C C . GLU A 1 92 ? 1.422 3.967 35.576 1.00 86.31 92 GLU A C 1
ATOM 726 O O . GLU A 1 92 ? 1.379 3.979 36.808 1.00 86.31 92 GLU A O 1
ATOM 731 N N . GLY A 1 93 ? 0.609 4.734 34.842 1.00 80.06 93 GLY A N 1
ATOM 732 C CA . GLY A 1 93 ? -0.385 5.642 35.424 1.00 80.06 93 GLY A CA 1
ATOM 733 C C . GLY A 1 93 ? -1.447 4.915 36.259 1.00 80.06 93 GLY A C 1
ATOM 734 O O . GLY A 1 93 ? -1.789 5.359 37.357 1.00 80.06 93 GLY A O 1
ATOM 735 N N . SER A 1 94 ? -1.917 3.754 35.792 1.00 77.44 94 SER A N 1
ATOM 736 C CA . SER A 1 94 ? -2.854 2.898 36.532 1.00 77.44 94 SER A CA 1
ATOM 737 C C . SER A 1 94 ? -2.252 2.376 37.843 1.00 77.44 94 SER A C 1
ATOM 739 O O . SER A 1 94 ? -2.936 2.342 38.868 1.00 77.44 94 SER A O 1
ATOM 741 N N . ILE A 1 95 ? -0.967 2.002 37.843 1.00 76.12 95 ILE A N 1
ATOM 742 C CA . ILE A 1 95 ? -0.255 1.528 39.040 1.00 76.12 95 ILE A CA 1
ATOM 743 C C . ILE A 1 95 ? -0.090 2.661 40.062 1.00 76.12 95 ILE A C 1
ATOM 745 O O . ILE A 1 95 ? -0.350 2.448 41.246 1.00 76.12 95 ILE A O 1
ATOM 749 N N . LEU A 1 96 ? 0.284 3.867 39.621 1.00 65.19 96 LEU A N 1
ATOM 750 C CA . LEU A 1 96 ? 0.442 5.029 40.504 1.00 65.19 96 LEU A CA 1
ATOM 751 C C . LEU A 1 96 ? -0.892 5.487 41.109 1.00 65.19 96 LEU A C 1
ATOM 753 O O . LEU A 1 96 ? -0.946 5.810 42.294 1.00 65.19 96 LEU A O 1
ATOM 757 N N . SER A 1 97 ? -1.979 5.451 40.332 1.00 65.25 97 SER A N 1
ATOM 758 C CA . SER A 1 97 ? -3.320 5.776 40.831 1.00 65.25 97 SER A CA 1
ATOM 759 C C . SER A 1 97 ? -3.811 4.763 41.872 1.00 65.25 97 SER A C 1
ATOM 761 O O . SER A 1 97 ? -4.455 5.152 42.841 1.00 65.25 97 SER A O 1
ATOM 763 N N . LYS A 1 98 ? -3.474 3.475 41.720 1.00 59.16 98 LYS A N 1
ATOM 764 C CA . LYS A 1 98 ? -3.823 2.417 42.687 1.00 59.16 98 LYS A CA 1
ATOM 765 C C . LYS A 1 98 ? -3.006 2.467 43.982 1.00 59.16 98 LYS A C 1
ATOM 767 O O . LYS A 1 98 ? -3.440 1.911 44.982 1.00 59.16 98 LYS A O 1
ATOM 772 N N . GLN A 1 99 ? -1.842 3.122 43.992 1.00 58.06 99 GLN A N 1
ATOM 773 C CA . GLN A 1 99 ? -1.030 3.303 45.205 1.00 58.06 99 GLN A CA 1
ATOM 774 C C . GLN A 1 99 ? -1.504 4.464 46.101 1.00 58.06 99 GLN A C 1
ATOM 776 O O . GLN A 1 99 ? -1.021 4.586 47.226 1.00 58.06 99 GLN A O 1
ATOM 781 N N . GLN A 1 100 ? -2.435 5.307 45.635 1.00 53.28 100 GLN A N 1
ATOM 782 C CA . GLN A 1 100 ? -2.986 6.434 46.404 1.00 53.28 100 GLN A CA 1
ATOM 783 C C . GLN A 1 100 ? -4.295 6.131 47.156 1.00 53.28 100 GLN A C 1
ATOM 785 O O . GLN A 1 100 ? -4.738 6.981 47.928 1.00 53.28 100 GLN A O 1
ATOM 790 N N . GLU A 1 101 ? -4.889 4.943 47.011 1.00 43.34 101 GLU A N 1
ATOM 791 C CA . GLU A 1 101 ? -6.066 4.540 47.796 1.00 43.34 101 GLU A CA 1
ATOM 792 C C . GLU A 1 101 ? -5.675 3.597 48.952 1.00 43.34 101 GLU A C 1
A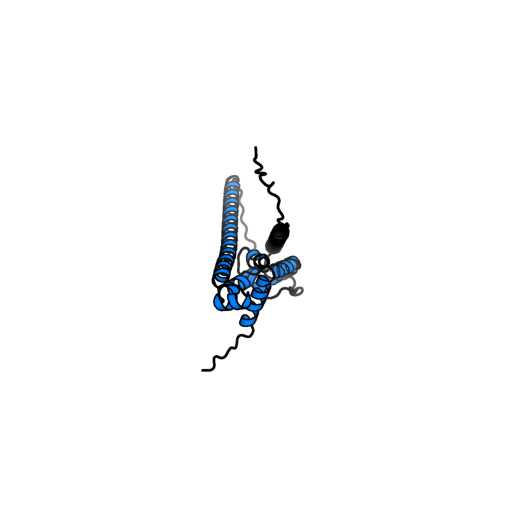TOM 794 O O . GLU A 1 101 ? -5.096 2.537 48.703 1.00 43.34 101 GLU A O 1
ATOM 799 N N . PRO A 1 102 ? -5.976 3.933 50.2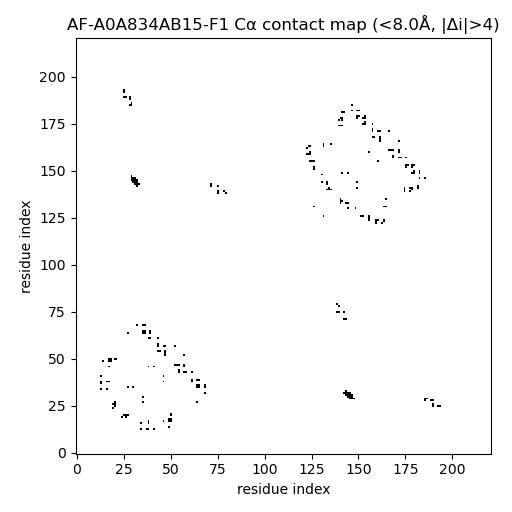25 1.00 47.03 102 PRO A N 1
ATOM 800 C CA . PRO A 1 102 ? -5.913 2.968 51.313 1.00 47.03 102 PRO A CA 1
ATOM 801 C C . PRO A 1 102 ? -7.160 2.066 51.305 1.00 47.03 102 PRO A C 1
ATOM 803 O O . PRO A 1 102 ? -8.251 2.492 50.934 1.00 47.03 102 PRO A O 1
ATOM 806 N N . GLU A 1 103 ? -6.969 0.820 51.742 1.00 50.41 103 GLU A N 1
ATOM 807 C CA . GLU A 1 103 ? -7.959 -0.260 51.805 1.00 50.41 103 GLU A CA 1
ATOM 808 C C . GLU A 1 103 ? -9.374 0.126 52.278 1.00 50.41 103 GLU A C 1
ATOM 810 O O . GLU A 1 103 ? -9.559 0.722 53.340 1.00 50.41 103 GLU A O 1
ATOM 815 N N . ALA A 1 104 ? -10.375 -0.437 51.598 1.00 40.25 104 ALA A N 1
ATOM 816 C CA . ALA A 1 104 ? -11.555 -1.001 52.247 1.00 40.25 104 ALA A CA 1
ATOM 817 C C . ALA A 1 104 ? -12.011 -2.233 51.451 1.00 40.25 104 ALA A C 1
ATOM 819 O O . ALA A 1 104 ? -12.356 -2.140 50.274 1.00 40.25 104 ALA A O 1
ATOM 820 N N . GLY A 1 105 ? -11.941 -3.405 52.083 1.00 39.91 105 GLY A N 1
ATOM 821 C CA . GLY A 1 105 ? -12.293 -4.678 51.465 1.00 39.91 105 GLY A CA 1
ATOM 822 C C . GLY A 1 105 ? -13.787 -4.854 51.201 1.00 39.91 105 GLY A C 1
ATOM 823 O O . GLY A 1 105 ? -14.614 -4.145 51.756 1.00 39.91 105 GLY A O 1
ATOM 824 N N . PHE A 1 106 ? -14.119 -5.854 50.388 1.00 34.69 106 PHE A N 1
ATOM 825 C CA . PHE A 1 106 ? -15.021 -6.952 50.747 1.00 34.69 106 PHE A CA 1
ATOM 826 C C . PHE A 1 106 ? -15.093 -7.946 49.581 1.00 34.69 106 PHE A C 1
ATOM 828 O O . PHE A 1 106 ? -15.178 -7.569 48.415 1.00 34.69 106 PHE A O 1
ATOM 835 N N . SER A 1 107 ? -15.055 -9.230 49.925 1.00 43.16 107 SER A N 1
ATOM 836 C CA . SER A 1 107 ? -15.448 -10.344 49.066 1.00 43.16 107 SER A CA 1
ATOM 837 C C . SER A 1 107 ? -16.890 -10.178 48.574 1.00 43.16 107 SER A C 1
ATOM 839 O O . SER A 1 107 ? -17.723 -9.728 49.355 1.00 43.16 107 SER A O 1
ATOM 841 N N . ASP A 1 108 ? -17.234 -10.667 47.383 1.00 36.28 108 ASP A N 1
ATOM 842 C CA . ASP A 1 108 ? -17.978 -11.931 47.270 1.00 36.28 108 ASP A CA 1
ATOM 843 C C . ASP A 1 108 ? -18.123 -12.366 45.805 1.00 36.28 108 ASP A C 1
ATOM 845 O O . ASP A 1 108 ? -18.287 -11.573 44.879 1.00 36.28 108 ASP A O 1
ATOM 849 N N . GLN A 1 109 ? -18.052 -13.674 45.639 1.00 45.84 109 GLN A N 1
ATOM 850 C CA . GLN A 1 109 ? -18.221 -14.450 44.430 1.00 45.84 109 GLN A CA 1
ATOM 851 C C . GLN A 1 109 ? -19.717 -14.585 44.127 1.00 45.84 109 GLN A C 1
ATOM 853 O O . GLN A 1 109 ? -20.437 -15.164 44.935 1.00 45.84 109 GLN A O 1
ATOM 858 N N . ARG A 1 110 ? -20.193 -14.135 42.956 1.00 37.28 110 ARG A N 1
ATOM 859 C CA . ARG A 1 110 ? -21.450 -14.637 42.372 1.00 37.28 110 ARG A CA 1
ATOM 860 C C . ARG A 1 110 ? -21.351 -14.808 40.864 1.00 37.28 110 ARG A C 1
ATOM 862 O O . ARG A 1 110 ? -21.363 -13.854 40.096 1.00 37.28 110 ARG A O 1
ATOM 869 N N . ASP A 1 111 ? -21.259 -16.083 40.519 1.00 50.69 111 ASP A N 1
ATOM 870 C CA . ASP A 1 111 ? -21.724 -16.704 39.290 1.00 50.69 111 ASP A CA 1
ATOM 871 C C . ASP A 1 111 ? -23.178 -16.300 38.981 1.00 50.69 111 ASP A C 1
ATOM 873 O O . ASP A 1 111 ? -24.039 -16.308 39.868 1.00 50.69 111 ASP A O 1
ATOM 877 N N . ALA A 1 112 ? -23.435 -15.937 37.726 1.00 39.59 112 ALA A N 1
ATOM 878 C CA . ALA A 1 112 ? -24.768 -15.772 37.170 1.00 39.59 112 ALA A CA 1
ATOM 879 C C . ALA A 1 112 ? -24.746 -16.188 35.692 1.00 39.59 112 ALA A C 1
ATOM 881 O O . ALA A 1 112 ? -24.141 -15.548 34.833 1.00 39.59 112 ALA A O 1
ATOM 882 N N . VAL A 1 113 ? -25.420 -17.307 35.465 1.00 45.38 113 VAL A N 1
ATOM 883 C CA . VAL A 1 113 ? -25.770 -17.956 34.205 1.00 45.38 113 VAL A CA 1
ATOM 884 C C . VAL A 1 113 ? -26.589 -17.080 33.248 1.00 45.38 113 VAL A C 1
ATOM 886 O O . VAL A 1 113 ? -27.458 -16.325 33.670 1.00 45.38 113 VAL A O 1
ATOM 889 N N . ASP A 1 114 ? -26.314 -17.322 31.963 1.00 46.38 114 ASP A N 1
ATOM 890 C CA . ASP A 1 114 ? -27.171 -17.282 30.767 1.00 46.38 114 ASP A CA 1
ATOM 891 C C . ASP A 1 114 ? -28.092 -16.072 30.523 1.00 46.38 114 ASP A C 1
ATOM 893 O O . ASP A 1 114 ? -29.116 -15.870 31.173 1.00 46.38 114 ASP A O 1
ATOM 897 N N . ALA A 1 115 ? -27.795 -15.368 29.432 1.00 37.44 115 ALA A N 1
ATOM 898 C CA . ALA A 1 115 ? -28.822 -14.799 28.575 1.00 37.44 115 ALA A CA 1
ATOM 899 C C . ALA A 1 115 ? -28.332 -14.849 27.124 1.00 37.44 115 ALA A C 1
ATOM 901 O O . ALA A 1 115 ? -27.662 -13.937 26.635 1.00 37.44 115 ALA A O 1
ATOM 902 N N . GLY A 1 116 ? -28.671 -15.936 26.432 1.00 50.38 116 GLY A N 1
ATOM 903 C CA . GLY A 1 116 ? -28.679 -15.971 24.978 1.00 50.38 116 GLY A CA 1
ATOM 904 C C . GLY A 1 116 ? -29.420 -14.763 24.401 1.00 50.38 116 GLY A C 1
ATOM 905 O O . GLY A 1 116 ? -30.557 -14.468 24.774 1.00 50.38 116 GLY A O 1
ATOM 906 N N . VAL A 1 117 ? -28.781 -14.078 23.453 1.00 39.22 117 VAL A N 1
ATOM 907 C CA . VAL A 1 117 ? -29.467 -13.122 22.591 1.00 39.22 117 VAL A CA 1
ATOM 908 C C . VAL A 1 117 ? -28.993 -13.298 21.150 1.00 39.22 117 VAL A C 1
ATOM 910 O O . VAL A 1 117 ? -27.846 -13.063 20.789 1.00 39.22 117 VAL A O 1
ATOM 913 N N . SER A 1 118 ? -29.946 -13.783 20.361 1.00 41.41 118 SER A N 1
ATOM 914 C CA . SER A 1 118 ? -30.209 -13.424 18.974 1.00 41.41 118 SER A CA 1
ATOM 915 C C . SER A 1 118 ? -29.047 -13.507 17.987 1.00 41.41 118 SER A C 1
ATOM 917 O O . SER A 1 118 ? -28.387 -12.522 17.671 1.00 41.41 118 SER A O 1
ATOM 919 N N . THR A 1 119 ? -28.947 -14.672 17.347 1.00 51.00 119 THR A N 1
ATOM 920 C CA . THR A 1 119 ? -28.517 -14.792 15.950 1.00 51.00 119 THR A CA 1
ATOM 921 C C . THR A 1 119 ? -29.440 -13.928 15.081 1.00 51.00 119 THR A C 1
ATOM 923 O O . THR A 1 119 ? -30.482 -14.378 14.610 1.00 51.00 119 THR A O 1
ATOM 926 N N . ALA A 1 120 ? -29.104 -12.652 14.929 1.00 35.69 120 ALA A N 1
ATOM 927 C CA . ALA A 1 120 ? -29.823 -11.714 14.084 1.00 35.69 120 ALA A CA 1
ATOM 928 C C . ALA A 1 120 ? -28.943 -11.371 12.883 1.00 35.69 120 ALA A C 1
ATOM 930 O O . ALA A 1 120 ? -27.936 -10.694 13.035 1.00 35.69 120 ALA A O 1
ATOM 931 N N . GLY A 1 121 ? -29.359 -11.876 11.716 1.00 41.53 121 GLY A N 1
ATOM 932 C CA . GLY A 1 121 ? -28.990 -11.400 10.384 1.00 41.53 121 GLY A CA 1
ATOM 933 C C . GLY A 1 121 ? -27.495 -11.328 10.108 1.00 41.53 121 GLY A C 1
ATOM 934 O O . GLY A 1 121 ? -26.862 -10.330 10.432 1.00 41.53 121 GLY A O 1
ATOM 935 N N . SER A 1 122 ? -26.964 -12.346 9.423 1.00 45.88 122 SER A N 1
ATOM 936 C CA . SER A 1 122 ? -25.677 -12.254 8.730 1.00 45.88 122 SER A CA 1
ATOM 937 C C . SER A 1 122 ? -25.717 -11.030 7.817 1.00 45.88 122 SER A C 1
ATOM 939 O O . SER A 1 122 ? -26.268 -11.079 6.719 1.00 45.88 122 SER A O 1
ATOM 941 N N . SER A 1 123 ? -25.218 -9.904 8.317 1.00 52.34 123 SER A N 1
ATOM 942 C CA . SER A 1 123 ? -24.932 -8.734 7.506 1.00 52.34 123 SER A CA 1
ATOM 943 C C . SER A 1 123 ? -23.653 -9.110 6.779 1.00 52.34 123 SER A C 1
ATOM 945 O O . SER A 1 123 ? -22.560 -8.897 7.294 1.00 52.34 123 SER A O 1
ATOM 947 N N . GLU A 1 124 ? -23.805 -9.840 5.672 1.00 61.72 124 GLU A N 1
ATOM 948 C CA . GLU A 1 124 ? -22.681 -10.173 4.805 1.00 61.72 124 GLU A CA 1
ATOM 949 C C . GLU A 1 124 ? -22.053 -8.858 4.360 1.00 61.72 124 GLU A C 1
ATOM 951 O O . GLU A 1 124 ? -22.723 -8.008 3.768 1.00 61.72 124 GLU A O 1
ATOM 956 N N . THR A 1 125 ? -20.780 -8.671 4.698 1.00 72.12 125 THR A N 1
ATOM 957 C CA . THR A 1 125 ? -20.021 -7.541 4.181 1.00 72.12 125 THR A CA 1
ATOM 958 C C . THR A 1 125 ? -19.889 -7.687 2.677 1.00 72.12 125 THR A C 1
ATOM 960 O O . THR A 1 125 ? -19.706 -8.787 2.151 1.00 72.12 125 THR A O 1
ATOM 963 N N . ALA A 1 126 ? -19.948 -6.565 1.965 1.00 80.50 126 ALA A N 1
ATOM 964 C CA . ALA A 1 126 ? -19.760 -6.566 0.516 1.00 80.50 126 ALA A CA 1
ATOM 965 C C . ALA A 1 126 ? -18.273 -6.677 0.117 1.00 80.50 126 ALA A C 1
ATOM 967 O O . ALA A 1 126 ? -17.940 -6.674 -1.071 1.00 80.50 126 ALA A O 1
ATOM 968 N N . LEU A 1 127 ? -17.370 -6.744 1.102 1.00 86.94 127 LEU A N 1
ATOM 969 C CA . LEU A 1 127 ? -15.931 -6.717 0.893 1.00 86.94 127 LEU A CA 1
ATOM 970 C C . LEU A 1 127 ? -15.393 -8.076 0.407 1.00 86.94 127 LEU A C 1
ATOM 972 O O . LEU A 1 127 ? -15.675 -9.112 1.013 1.00 86.94 127 LEU A O 1
ATOM 976 N N . PRO A 1 128 ? -14.546 -8.084 -0.637 1.00 88.12 128 PRO A N 1
ATOM 977 C CA . PRO A 1 128 ? -13.783 -9.257 -1.046 1.00 88.12 128 PRO A CA 1
ATOM 978 C C . PRO A 1 128 ? -13.021 -9.921 0.109 1.00 88.12 128 PRO A C 1
ATOM 980 O O . PRO A 1 128 ? -12.433 -9.252 0.962 1.00 88.12 128 PRO A O 1
ATOM 983 N N . SER A 1 129 ? -12.929 -11.254 0.077 1.00 86.81 129 SER A N 1
ATOM 984 C CA . SER A 1 129 ? -12.229 -12.050 1.096 1.00 86.81 129 SER A CA 1
ATOM 985 C C . SER A 1 129 ? -10.755 -11.670 1.265 1.00 86.81 129 SER A C 1
ATOM 987 O O . SER A 1 129 ? -10.232 -11.734 2.373 1.00 86.81 129 SER A O 1
ATOM 989 N N . GLN A 1 130 ? -10.092 -11.243 0.188 1.00 87.69 130 GLN A N 1
ATOM 990 C CA . GLN A 1 130 ? -8.700 -10.782 0.213 1.00 87.69 130 GLN A CA 1
ATOM 991 C C . GLN A 1 130 ? -8.524 -9.517 1.066 1.00 87.69 130 GLN A C 1
ATOM 993 O O . GLN A 1 130 ? -7.553 -9.41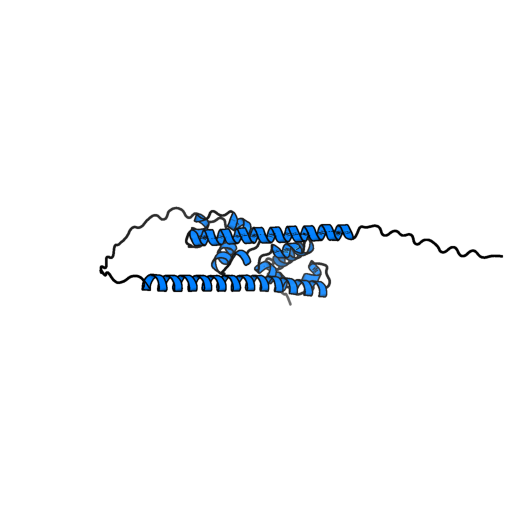6 1.811 1.00 87.69 130 GLN A O 1
ATOM 998 N N . ILE A 1 131 ? -9.485 -8.585 1.019 1.00 91.31 131 ILE A N 1
ATOM 999 C CA . ILE A 1 131 ? -9.461 -7.367 1.840 1.00 91.31 131 ILE A CA 1
ATOM 1000 C C . ILE A 1 131 ? -9.647 -7.738 3.312 1.00 91.31 131 ILE A C 1
ATOM 1002 O O . ILE A 1 131 ? -8.891 -7.279 4.163 1.00 91.31 131 ILE A O 1
ATOM 1006 N N . LEU A 1 132 ? -10.607 -8.619 3.616 1.00 91.00 132 LEU A N 1
ATOM 1007 C CA . LEU A 1 132 ? -10.841 -9.090 4.986 1.00 91.00 132 LEU A CA 1
ATOM 1008 C C . LEU A 1 132 ? -9.623 -9.829 5.560 1.00 91.00 132 LEU A C 1
ATOM 1010 O O . LEU A 1 132 ? -9.286 -9.640 6.729 1.00 91.00 132 LEU A O 1
ATOM 1014 N N . ALA A 1 133 ? -8.941 -10.635 4.740 1.00 89.81 133 ALA A N 1
ATOM 1015 C CA . ALA A 1 133 ? -7.697 -11.293 5.126 1.00 89.81 133 ALA A CA 1
ATOM 1016 C C . ALA A 1 133 ? -6.601 -10.262 5.435 1.00 89.81 133 ALA A C 1
ATOM 1018 O O . ALA A 1 133 ? -6.047 -10.277 6.531 1.00 89.81 133 ALA A O 1
ATOM 1019 N N . ALA A 1 134 ? -6.368 -9.300 4.537 1.00 89.38 134 ALA A N 1
ATOM 1020 C CA . ALA A 1 134 ? -5.368 -8.252 4.732 1.00 89.38 134 ALA A CA 1
ATOM 1021 C C . ALA A 1 134 ? -5.638 -7.386 5.977 1.00 89.38 134 ALA A C 1
ATOM 1023 O O . ALA A 1 134 ? -4.703 -7.060 6.708 1.00 89.38 134 ALA A O 1
ATOM 1024 N N . LEU A 1 135 ? -6.907 -7.064 6.258 1.00 91.56 135 LEU A N 1
ATOM 1025 C CA . LEU A 1 135 ? -7.313 -6.350 7.474 1.00 91.56 135 LEU A CA 1
ATOM 1026 C C . LEU A 1 135 ? -7.001 -7.149 8.745 1.00 91.56 135 LEU A C 1
ATOM 1028 O O . LEU A 1 135 ? -6.628 -6.570 9.762 1.00 91.56 135 LEU A O 1
ATOM 1032 N N . LYS A 1 136 ? -7.146 -8.476 8.703 1.00 89.69 136 LYS A N 1
ATOM 1033 C CA . LYS A 1 136 ? -6.975 -9.343 9.874 1.00 89.69 136 LYS A CA 1
ATOM 1034 C C . LYS A 1 136 ? -5.528 -9.767 10.124 1.00 89.69 136 LYS A C 1
ATOM 1036 O O . LYS A 1 136 ? -5.161 -9.999 11.274 1.00 89.69 136 LYS A O 1
ATOM 1041 N N . GLU A 1 137 ? -4.733 -9.914 9.071 1.00 86.12 137 GLU A N 1
ATOM 1042 C CA . GLU A 1 137 ? -3.399 -10.518 9.140 1.00 86.12 137 GLU A CA 1
ATOM 1043 C C . GLU A 1 137 ? -2.322 -9.586 9.697 1.00 86.12 137 GLU A C 1
ATOM 1045 O O . GLU A 1 137 ? -1.401 -10.058 10.365 1.00 86.12 137 GLU A O 1
ATOM 1050 N N . LYS A 1 138 ? -2.409 -8.278 9.424 1.00 81.06 138 LYS A N 1
ATOM 1051 C CA . LYS A 1 138 ? -1.321 -7.332 9.706 1.00 81.06 138 LYS A CA 1
ATOM 1052 C C . LYS A 1 138 ? -1.745 -6.220 10.671 1.00 81.06 138 LYS A C 1
ATOM 1054 O O . LYS A 1 138 ? -2.857 -5.707 10.556 1.00 81.06 138 LYS A O 1
ATOM 1059 N N . PRO A 1 139 ? -0.850 -5.776 11.576 1.00 82.88 139 PRO A N 1
ATOM 1060 C CA . PRO A 1 139 ? -1.028 -4.493 12.244 1.00 82.88 139 PRO A CA 1
ATOM 1061 C C . PRO A 1 139 ? -0.916 -3.360 11.213 1.00 82.88 139 PRO A C 1
ATOM 1063 O O . PRO A 1 139 ? -0.167 -3.478 10.236 1.00 82.88 139 PRO A O 1
ATOM 1066 N N . ALA A 1 140 ? -1.654 -2.270 11.436 1.00 88.56 140 ALA A N 1
ATOM 1067 C CA . ALA A 1 140 ? -1.773 -1.149 10.496 1.00 88.56 140 ALA A CA 1
ATOM 1068 C C . ALA A 1 140 ? -2.103 -1.607 9.051 1.00 88.56 140 ALA A C 1
ATOM 1070 O O . ALA A 1 140 ? -1.314 -1.378 8.121 1.00 88.56 140 ALA A O 1
ATOM 1071 N N . PRO A 1 141 ? -3.236 -2.309 8.844 1.00 90.62 141 PRO A N 1
ATOM 1072 C CA . PRO A 1 141 ? -3.567 -2.914 7.556 1.00 90.62 141 PRO A CA 1
ATOM 1073 C C . PRO A 1 141 ? -3.815 -1.884 6.444 1.00 90.62 141 PRO A C 1
ATOM 1075 O O . PRO A 1 141 ? -3.707 -2.215 5.262 1.00 90.62 141 PRO A O 1
ATOM 1078 N N . GLU A 1 142 ? -4.068 -0.621 6.797 1.00 94.00 142 GLU A N 1
ATOM 1079 C CA . GLU A 1 142 ? -4.223 0.481 5.851 1.00 94.00 142 GLU A CA 1
ATOM 1080 C C . GLU A 1 142 ? -3.000 0.664 4.937 1.00 94.00 142 GLU A C 1
ATOM 1082 O O . GLU A 1 142 ? -3.123 1.105 3.794 1.00 94.00 142 GLU A O 1
ATOM 1087 N N . LEU A 1 143 ? -1.812 0.269 5.402 1.00 93.31 143 LEU A N 1
ATOM 1088 C CA . LEU A 1 143 ? -0.575 0.386 4.632 1.00 93.31 143 LEU A CA 1
ATOM 1089 C C . LEU A 1 143 ? -0.471 -0.678 3.524 1.00 93.31 143 LEU A C 1
ATOM 1091 O O . LEU A 1 143 ? 0.158 -0.432 2.490 1.00 93.31 143 LEU A O 1
ATOM 1095 N N . SER A 1 144 ? -1.135 -1.825 3.688 1.00 92.75 144 SER A N 1
ATOM 1096 C CA . SER A 1 144 ? -1.023 -2.973 2.779 1.00 92.75 144 SER A CA 1
ATOM 1097 C C . SER A 1 144 ? -1.976 -2.927 1.589 1.00 92.75 144 SER A C 1
ATOM 1099 O O . SER A 1 144 ? -1.635 -3.404 0.503 1.00 92.75 144 SER A O 1
ATOM 1101 N N . LEU A 1 145 ? -3.153 -2.339 1.783 1.00 94.44 145 LEU A N 1
ATOM 1102 C CA . LEU A 1 145 ? -4.226 -2.298 0.794 1.00 94.44 145 LEU A CA 1
ATOM 1103 C C . LEU A 1 145 ? -3.921 -1.343 -0.370 1.00 94.44 145 LEU A C 1
ATOM 1105 O O . LEU A 1 145 ? -3.127 -0.404 -0.242 1.00 94.44 145 LEU A O 1
ATOM 1109 N N . SER A 1 146 ? -4.560 -1.572 -1.521 1.00 94.88 146 SER A N 1
ATOM 1110 C CA . SER A 1 146 ? -4.577 -0.590 -2.611 1.00 94.88 146 SER A CA 1
ATOM 1111 C C . SER A 1 146 ? -5.468 0.600 -2.245 1.00 94.88 146 SER A C 1
ATOM 1113 O O . SER A 1 146 ? -6.343 0.501 -1.387 1.00 94.88 146 SER A O 1
ATOM 1115 N N . SER A 1 147 ? -5.309 1.739 -2.921 1.00 94.75 147 SER A N 1
ATOM 1116 C CA . SER A 1 147 ? -6.220 2.874 -2.714 1.00 94.75 147 SER A CA 1
ATOM 1117 C C . SER A 1 147 ? -7.676 2.561 -3.079 1.00 94.75 147 SER A C 1
ATOM 1119 O O . SER A 1 147 ? -8.576 3.154 -2.492 1.00 94.75 147 SER A O 1
ATOM 1121 N N . GLN A 1 148 ? -7.918 1.628 -4.003 1.00 93.88 148 GLN A N 1
ATOM 1122 C CA . GLN A 1 148 ? -9.271 1.185 -4.342 1.00 93.88 148 GLN A CA 1
ATOM 1123 C C . GLN A 1 148 ? -9.878 0.345 -3.212 1.00 93.88 148 GLN A C 1
ATOM 1125 O O . GLN A 1 148 ? -11.021 0.571 -2.824 1.00 93.88 148 GLN A O 1
ATOM 1130 N N . ASP A 1 149 ? -9.100 -0.571 -2.636 1.00 95.12 149 ASP A N 1
ATOM 1131 C CA . ASP A 1 149 ? -9.549 -1.392 -1.509 1.00 95.12 149 ASP A CA 1
ATOM 1132 C C . ASP A 1 149 ? -9.781 -0.539 -0.258 1.00 95.12 149 ASP A C 1
ATOM 1134 O O . ASP A 1 149 ? -10.786 -0.711 0.428 1.00 95.12 149 ASP A O 1
ATOM 1138 N N . LEU A 1 150 ? -8.908 0.443 0.002 1.00 95.12 150 LEU A N 1
ATOM 1139 C CA . LEU A 1 150 ? -9.099 1.423 1.076 1.00 95.12 150 LEU A CA 1
ATOM 1140 C C . LEU A 1 150 ? -10.404 2.211 0.912 1.00 95.12 150 LEU A C 1
ATOM 1142 O O . LEU A 1 150 ? -11.078 2.494 1.900 1.00 95.12 150 LEU A O 1
ATOM 1146 N N . GLU A 1 151 ? -10.782 2.557 -0.321 1.00 94.88 151 GLU A N 1
ATOM 1147 C CA . GLU A 1 151 ? -12.048 3.240 -0.601 1.00 94.88 151 GLU A CA 1
ATOM 1148 C C . GLU A 1 151 ? -13.260 2.339 -0.322 1.00 94.88 151 GLU A C 1
ATOM 1150 O O . GLU A 1 151 ? -14.268 2.824 0.194 1.00 94.88 151 GLU A O 1
ATOM 1155 N N . LEU A 1 152 ? -13.170 1.040 -0.623 1.00 94.69 152 LEU A N 1
ATOM 1156 C CA . LEU A 1 152 ? -14.218 0.073 -0.286 1.00 94.69 152 LEU A CA 1
ATOM 1157 C C . LEU A 1 152 ? -14.370 -0.070 1.231 1.00 94.69 152 LEU A C 1
ATOM 1159 O O . LEU A 1 152 ? -15.482 0.046 1.737 1.00 94.69 152 LEU A O 1
ATOM 1163 N N . VAL A 1 153 ? -13.261 -0.222 1.960 1.00 93.75 153 VAL A N 1
ATOM 1164 C CA . VAL A 1 153 ? -13.269 -0.288 3.433 1.00 93.75 153 VAL A CA 1
ATOM 1165 C C . VAL A 1 153 ? -13.845 0.993 4.040 1.00 93.75 153 VAL A C 1
ATOM 1167 O O . VAL A 1 153 ? -14.640 0.931 4.972 1.00 93.75 153 VAL A O 1
ATOM 1170 N N . ALA A 1 154 ? -13.506 2.163 3.494 1.00 91.44 154 ALA A N 1
ATOM 1171 C CA . ALA A 1 154 ? -14.031 3.437 3.979 1.00 91.44 154 ALA A CA 1
ATOM 1172 C C . ALA A 1 154 ? -15.549 3.595 3.762 1.00 91.44 154 ALA A C 1
ATOM 1174 O O . ALA A 1 154 ? -16.191 4.313 4.525 1.00 91.44 154 ALA A O 1
ATOM 1175 N N . LYS A 1 155 ? -16.121 2.948 2.737 1.00 91.69 155 LYS A N 1
ATOM 1176 C CA . LYS A 1 155 ? -17.560 2.993 2.418 1.00 91.69 155 LYS A CA 1
ATOM 1177 C C . LYS A 1 155 ? -18.388 1.930 3.141 1.00 91.69 155 LYS A C 1
ATOM 1179 O O . LYS A 1 155 ? -19.612 2.050 3.148 1.00 91.69 155 LYS A O 1
ATOM 1184 N N . GLU A 1 156 ? -17.749 0.902 3.691 1.00 92.62 156 GLU A N 1
ATOM 1185 C CA . GLU A 1 156 ? -18.427 -0.192 4.383 1.00 92.62 156 GLU A CA 1
ATOM 1186 C C . GLU A 1 156 ? -19.090 0.298 5.681 1.00 92.62 156 GLU A C 1
ATOM 1188 O O . GLU A 1 156 ? -18.596 1.207 6.354 1.00 92.62 156 GLU A O 1
ATOM 1193 N N . ASP A 1 157 ? -20.215 -0.316 6.049 1.00 90.69 157 ASP A N 1
ATOM 1194 C CA . ASP A 1 157 ? -20.856 -0.038 7.333 1.00 90.69 157 ASP A CA 1
ATOM 1195 C C . ASP A 1 157 ? -19.988 -0.567 8.497 1.00 90.69 157 ASP A C 1
ATOM 1197 O O . ASP A 1 157 ? -19.625 -1.749 8.489 1.00 90.69 157 ASP A O 1
ATOM 1201 N N . PRO A 1 158 ? -19.692 0.250 9.531 1.00 90.50 158 PRO A N 1
ATOM 1202 C CA . PRO A 1 158 ? -18.838 -0.169 10.643 1.00 90.50 158 PRO A CA 1
ATOM 1203 C C . PRO A 1 158 ? -19.350 -1.413 11.380 1.00 90.50 158 PRO A C 1
ATOM 1205 O O . PRO A 1 158 ? -18.552 -2.210 11.870 1.00 90.50 158 PRO A O 1
ATOM 1208 N N . ARG A 1 159 ? -20.674 -1.624 11.458 1.00 89.75 159 ARG A N 1
ATOM 1209 C CA . ARG A 1 159 ? -21.248 -2.785 12.161 1.00 89.75 159 ARG A CA 1
ATOM 1210 C C . ARG A 1 159 ? -21.128 -4.053 11.329 1.00 89.75 159 ARG A C 1
ATOM 1212 O O . ARG A 1 159 ? -20.805 -5.103 11.882 1.00 89.75 159 ARG A O 1
ATOM 1219 N N . ALA A 1 160 ? -21.353 -3.957 10.019 1.00 90.06 160 ALA A N 1
ATOM 1220 C CA . ALA A 1 160 ? -21.102 -5.062 9.098 1.00 90.06 160 ALA A CA 1
ATOM 1221 C C . ALA A 1 160 ? -19.614 -5.454 9.113 1.00 90.06 160 ALA A C 1
ATOM 1223 O O . ALA A 1 160 ? -19.281 -6.631 9.271 1.00 90.06 160 ALA A O 1
ATOM 1224 N N . LEU A 1 161 ? -18.716 -4.464 9.054 1.00 91.00 161 LEU A N 1
ATOM 1225 C CA . LEU A 1 161 ? -17.270 -4.678 9.097 1.00 91.00 161 LEU A CA 1
ATOM 1226 C C . LEU A 1 161 ? -16.819 -5.342 10.410 1.00 91.00 161 LEU A C 1
ATOM 1228 O O . LEU A 1 161 ? -16.053 -6.308 10.378 1.00 91.00 161 LEU A O 1
ATOM 1232 N N . ALA A 1 162 ? -17.345 -4.886 11.551 1.00 91.62 162 ALA A N 1
ATOM 1233 C CA . ALA A 1 162 ? -17.053 -5.461 12.864 1.00 91.62 162 ALA A CA 1
ATOM 1234 C C . ALA A 1 162 ? -17.502 -6.928 12.952 1.00 91.62 162 ALA A C 1
ATOM 1236 O O . ALA A 1 162 ? -16.748 -7.785 13.424 1.00 91.62 162 ALA A O 1
ATOM 1237 N N . ALA A 1 163 ? -18.698 -7.235 12.433 1.00 90.19 163 ALA A N 1
ATOM 1238 C CA . ALA A 1 163 ? -19.234 -8.592 12.395 1.00 90.19 163 ALA A CA 1
ATOM 1239 C C . ALA A 1 163 ? -18.377 -9.530 11.527 1.00 90.19 163 ALA A C 1
ATOM 1241 O O . ALA A 1 163 ? -18.056 -10.638 11.958 1.00 90.19 163 ALA A O 1
ATOM 1242 N N . ALA A 1 164 ? -17.945 -9.091 10.340 1.00 88.44 164 ALA A N 1
ATOM 1243 C CA . ALA A 1 164 ? -17.104 -9.911 9.464 1.00 88.44 164 ALA A CA 1
ATOM 1244 C C . ALA A 1 164 ? -15.698 -10.156 10.033 1.00 88.44 164 ALA A C 1
ATOM 1246 O O . ALA A 1 164 ? -15.152 -11.256 9.907 1.00 88.44 164 ALA A O 1
ATOM 1247 N N . LEU A 1 165 ? -15.101 -9.150 10.679 1.00 88.50 165 LEU A N 1
ATOM 1248 C CA . LEU A 1 165 ? -13.751 -9.252 11.242 1.00 88.50 165 LEU A CA 1
ATOM 1249 C C . LEU A 1 165 ? -13.724 -9.880 12.642 1.00 88.50 165 LEU A C 1
ATOM 1251 O O . LEU A 1 165 ? -12.654 -10.284 13.107 1.00 88.50 165 LEU A O 1
ATOM 1255 N N . ASN A 1 166 ? -14.891 -10.058 13.271 1.00 90.56 166 ASN A N 1
ATOM 1256 C CA . ASN A 1 166 ? -15.044 -10.459 14.672 1.00 90.56 166 ASN A CA 1
ATOM 1257 C C . ASN A 1 166 ? -14.271 -9.518 15.612 1.00 90.56 166 ASN A C 1
ATOM 1259 O O . 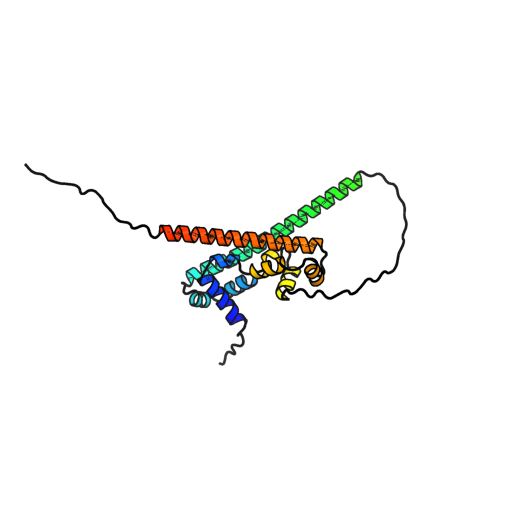ASN A 1 166 ? -13.539 -9.961 16.499 1.00 90.56 166 ASN A O 1
ATOM 1263 N N . TRP A 1 167 ? -14.383 -8.215 15.363 1.00 92.25 167 TRP A N 1
ATOM 1264 C CA . TRP A 1 167 ? -13.784 -7.159 16.177 1.00 92.25 167 TRP A CA 1
ATOM 1265 C C . TRP A 1 167 ? -14.863 -6.401 16.944 1.00 92.25 167 TRP A C 1
ATOM 1267 O O . TRP A 1 167 ? -16.039 -6.431 16.583 1.00 92.25 167 TRP A O 1
ATOM 1277 N N . ASP A 1 168 ? -14.457 -5.713 18.008 1.00 93.19 168 ASP A N 1
ATOM 1278 C CA . ASP A 1 168 ? -15.319 -4.727 18.647 1.00 93.19 168 ASP A CA 1
ATOM 1279 C C . ASP A 1 168 ? -15.513 -3.494 17.741 1.00 93.19 168 ASP A C 1
ATOM 1281 O O . ASP A 1 168 ? -14.805 -3.284 16.746 1.00 93.19 168 ASP A O 1
ATOM 1285 N N . THR A 1 169 ? -16.525 -2.689 18.062 1.00 91.12 169 THR A N 1
ATOM 1286 C CA . THR A 1 169 ? -16.878 -1.504 17.275 1.00 91.12 169 THR A CA 1
ATOM 1287 C C . THR A 1 169 ? -15.793 -0.436 17.330 1.00 91.12 169 THR A C 1
ATOM 1289 O O . THR A 1 169 ? -15.513 0.174 16.306 1.00 91.12 169 THR A O 1
ATOM 1292 N N . GLU A 1 170 ? -15.138 -0.247 18.478 1.00 91.50 170 GLU A N 1
ATOM 1293 C CA . GLU A 1 170 ? -14.118 0.795 18.662 1.00 91.50 170 GLU A CA 1
ATOM 1294 C C . GLU A 1 170 ? -12.879 0.526 17.800 1.00 91.50 170 GLU A C 1
ATOM 1296 O O . GLU A 1 170 ? -12.421 1.391 17.055 1.00 91.50 170 GLU A O 1
ATOM 1301 N N . LYS A 1 171 ? -12.372 -0.707 17.827 1.00 91.19 171 LYS A N 1
ATOM 1302 C CA . LYS A 1 171 ? -11.265 -1.182 17.000 1.00 91.19 171 LYS A CA 1
ATOM 1303 C C . LYS A 1 171 ? -11.614 -1.116 15.520 1.00 91.19 171 LYS A C 1
ATOM 1305 O O . LYS A 1 171 ? -10.772 -0.725 14.711 1.00 91.19 171 LYS A O 1
ATOM 1310 N N . THR A 1 172 ? -12.834 -1.503 15.155 1.00 93.31 172 THR A N 1
ATOM 1311 C CA . THR A 1 172 ? -13.284 -1.457 13.759 1.00 93.31 172 THR A CA 1
ATOM 1312 C C . THR A 1 172 ? -13.335 -0.022 13.244 1.00 93.31 172 THR A C 1
ATOM 1314 O O . THR A 1 172 ? -12.781 0.260 12.182 1.00 93.31 172 THR A O 1
ATOM 1317 N N . GLU A 1 173 ? -13.920 0.894 14.015 1.00 94.12 173 GLU A N 1
ATOM 1318 C CA . GLU A 1 173 ? -13.965 2.321 13.688 1.00 94.12 173 GLU A CA 1
ATOM 1319 C C . GLU A 1 173 ? -12.558 2.922 13.600 1.00 94.12 173 GLU A C 1
ATOM 1321 O O . GLU A 1 173 ? -12.261 3.645 12.648 1.00 94.12 173 GLU A O 1
ATOM 1326 N N . ALA A 1 174 ? -11.659 2.573 14.526 1.00 93.12 174 ALA A N 1
ATOM 1327 C CA . ALA A 1 174 ? -10.274 3.037 14.507 1.00 93.12 174 ALA A CA 1
ATOM 1328 C C . ALA A 1 174 ? -9.527 2.589 13.238 1.00 93.12 174 ALA A C 1
ATOM 1330 O O . ALA A 1 174 ? -8.868 3.403 12.586 1.00 93.12 174 ALA A O 1
ATOM 1331 N N . VAL A 1 175 ? -9.657 1.316 12.845 1.00 93.12 175 VAL A N 1
ATOM 1332 C CA . VAL A 1 175 ? -9.038 0.794 11.613 1.00 93.12 175 VAL A CA 1
ATOM 1333 C C . VAL A 1 175 ? -9.665 1.424 10.370 1.00 93.12 175 VAL A C 1
ATOM 1335 O O . VAL A 1 175 ? -8.943 1.807 9.447 1.00 93.12 175 VAL A O 1
ATOM 1338 N N . GLN A 1 176 ? -10.988 1.588 10.336 1.00 94.69 176 GLN A N 1
ATOM 1339 C CA . GLN A 1 176 ? -11.679 2.234 9.220 1.00 94.69 176 GLN A CA 1
ATOM 1340 C C . GLN A 1 176 ? -11.249 3.702 9.070 1.00 94.69 176 GLN A C 1
ATOM 1342 O O . GLN A 1 176 ? -10.972 4.161 7.958 1.00 94.69 176 GLN A O 1
ATOM 1347 N N . GLN A 1 177 ? -11.102 4.424 10.184 1.00 95.56 177 GLN A N 1
ATOM 1348 C CA . GLN A 1 177 ? -10.593 5.792 10.195 1.00 95.56 177 GLN A CA 1
ATOM 1349 C C . GLN A 1 177 ? -9.136 5.855 9.717 1.00 95.56 177 GLN A C 1
ATOM 1351 O O . GLN A 1 177 ? -8.798 6.725 8.911 1.00 95.56 177 GLN A O 1
ATOM 1356 N N . ALA A 1 178 ? -8.277 4.929 10.154 1.00 94.88 178 ALA A N 1
ATOM 1357 C CA . ALA A 1 178 ? -6.897 4.838 9.678 1.00 94.88 178 ALA A CA 1
ATOM 1358 C C . ALA A 1 178 ? -6.834 4.581 8.160 1.00 94.88 178 ALA A C 1
ATOM 1360 O O . ALA A 1 178 ? -6.074 5.247 7.455 1.00 94.88 178 ALA A O 1
ATOM 1361 N N . CYS A 1 179 ? -7.695 3.700 7.635 1.00 95.62 179 CYS A N 1
ATOM 1362 C CA . CYS A 1 179 ? -7.821 3.447 6.196 1.00 95.62 179 CYS A CA 1
ATOM 1363 C C . CYS A 1 179 ? -8.218 4.709 5.419 1.00 95.62 179 CYS A C 1
ATOM 1365 O O . CYS A 1 179 ? -7.643 5.009 4.370 1.00 95.62 179 CYS A O 1
ATOM 1367 N N . GLN A 1 180 ? -9.165 5.485 5.947 1.00 96.25 180 GLN A N 1
ATOM 1368 C CA . GLN A 1 180 ? -9.598 6.736 5.330 1.00 96.25 180 GLN A CA 1
ATOM 1369 C C . GLN A 1 180 ? -8.493 7.804 5.341 1.00 96.25 180 GLN A C 1
ATOM 1371 O O . GLN A 1 180 ? -8.298 8.509 4.345 1.00 96.25 180 GLN A O 1
ATOM 1376 N N . GLN A 1 181 ? -7.750 7.917 6.445 1.00 96.56 181 GLN A N 1
ATOM 1377 C CA . GLN A 1 181 ? -6.613 8.832 6.554 1.00 96.56 181 GLN A CA 1
ATOM 1378 C C . GLN A 1 181 ? -5.517 8.473 5.546 1.00 96.56 181 GLN A C 1
ATOM 1380 O O . GLN A 1 181 ? -5.073 9.342 4.794 1.00 96.56 181 GLN A O 1
ATOM 1385 N N . GLU A 1 182 ? -5.139 7.198 5.466 1.00 96.25 182 GLU A N 1
ATOM 1386 C CA . GLU A 1 182 ? -4.133 6.715 4.517 1.00 96.25 182 GLU A CA 1
ATOM 1387 C C . GLU A 1 182 ? -4.565 6.949 3.062 1.00 96.25 182 GLU A C 1
ATOM 1389 O O . GLU A 1 182 ? -3.779 7.436 2.245 1.00 96.25 182 GLU A O 1
ATOM 1394 N N . LEU A 1 183 ? -5.837 6.698 2.734 1.00 96.81 183 LEU A N 1
ATOM 1395 C CA . LEU A 1 183 ? -6.379 6.997 1.409 1.00 96.81 183 LEU A CA 1
ATOM 1396 C C . LEU A 1 183 ? -6.237 8.486 1.068 1.00 96.81 183 LEU A C 1
ATOM 1398 O O . LEU A 1 183 ? -5.760 8.831 -0.017 1.00 96.81 183 LEU A O 1
ATOM 1402 N N . SER A 1 184 ? -6.611 9.372 1.995 1.00 97.38 184 SER A N 1
ATOM 1403 C CA . SER A 1 184 ? -6.503 10.820 1.791 1.00 97.38 184 SER A CA 1
ATOM 1404 C C . SER A 1 184 ? -5.054 11.262 1.553 1.00 97.38 184 SER A C 1
ATOM 1406 O O . SER A 1 184 ? -4.786 12.036 0.628 1.00 97.38 184 SER A O 1
ATOM 1408 N N . LEU A 1 185 ? -4.108 10.696 2.312 1.00 96.38 185 LEU A N 1
ATOM 1409 C CA . LEU A 1 185 ? -2.681 10.968 2.188 1.00 96.38 185 LEU A CA 1
ATOM 1410 C C . LEU A 1 185 ? -2.156 10.552 0.810 1.00 96.38 185 LEU A C 1
ATOM 1412 O O . LEU A 1 185 ? -1.518 11.354 0.122 1.00 96.38 185 LEU A O 1
ATOM 1416 N N . ARG A 1 186 ? -2.463 9.327 0.372 1.00 95.81 186 ARG A N 1
ATOM 1417 C CA . ARG A 1 186 ? -2.043 8.803 -0.937 1.00 95.81 186 ARG A CA 1
ATOM 1418 C C . ARG A 1 186 ? -2.586 9.643 -2.089 1.00 95.81 186 ARG A C 1
ATOM 1420 O O . ARG A 1 186 ? -1.838 10.001 -3.001 1.00 95.81 186 ARG A O 1
ATOM 1427 N N . LEU A 1 187 ? -3.865 10.017 -2.036 1.00 95.62 187 LEU A N 1
ATOM 1428 C CA . LEU A 1 187 ? -4.481 10.862 -3.062 1.00 95.62 187 LEU A CA 1
ATOM 1429 C C . LEU A 1 187 ? -3.828 12.249 -3.120 1.00 95.62 187 LEU A C 1
ATOM 1431 O O . LEU A 1 187 ? -3.519 12.731 -4.213 1.00 95.62 187 LEU A O 1
ATOM 1435 N N . GLN A 1 188 ? -3.547 12.861 -1.968 1.00 96.88 188 GLN A N 1
ATOM 1436 C CA . GLN A 1 188 ? -2.843 14.143 -1.901 1.00 96.88 188 GLN A CA 1
ATOM 1437 C C . GLN A 1 188 ? -1.423 14.044 -2.478 1.00 96.88 188 GLN A C 1
ATOM 1439 O O . GLN A 1 188 ? -0.994 14.930 -3.225 1.00 96.88 188 GLN A O 1
ATOM 1444 N N . GLN A 1 189 ? -0.689 12.969 -2.179 1.00 95.25 189 GLN A N 1
ATOM 1445 C CA . GLN A 1 189 ? 0.648 12.740 -2.731 1.00 95.25 189 GLN A CA 1
ATOM 1446 C C . GLN A 1 189 ? 0.604 12.642 -4.260 1.00 95.25 189 GLN A C 1
ATOM 1448 O O . GLN A 1 189 ? 1.356 13.338 -4.945 1.00 95.25 189 GLN A O 1
ATOM 1453 N N . VAL A 1 190 ? -0.324 11.859 -4.815 1.00 94.81 190 VAL A N 1
ATOM 1454 C CA . VAL A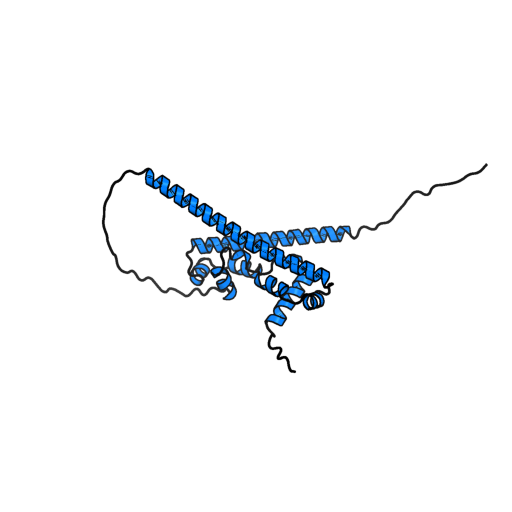 1 190 ? -0.482 11.716 -6.272 1.00 94.81 190 VAL A CA 1
ATOM 1455 C C . VAL A 1 190 ? -0.848 13.042 -6.935 1.00 94.81 190 VAL A C 1
ATOM 1457 O O . VAL A 1 190 ? -0.259 13.403 -7.955 1.00 94.81 190 VAL A O 1
ATOM 1460 N N . GLN A 1 191 ? -1.780 13.802 -6.358 1.00 94.50 191 GLN A N 1
ATOM 1461 C CA . GLN A 1 191 ? -2.137 15.132 -6.862 1.00 94.50 191 GLN A CA 1
ATOM 1462 C C . GLN A 1 191 ? -0.932 16.082 -6.860 1.00 94.50 191 GLN A C 1
ATOM 1464 O O . GLN A 1 191 ? -0.702 16.806 -7.836 1.00 94.50 191 GLN A O 1
ATOM 1469 N N . SER A 1 192 ? -0.128 16.038 -5.798 1.00 94.94 192 SER A N 1
ATOM 1470 C CA . SER A 1 192 ? 1.092 16.841 -5.672 1.00 94.94 192 SER A CA 1
ATOM 1471 C C . SER A 1 192 ? 2.118 16.469 -6.747 1.00 94.94 192 SER A C 1
ATOM 1473 O O . SER A 1 192 ? 2.624 17.344 -7.451 1.00 94.94 192 SER A O 1
ATOM 1475 N N . LEU A 1 193 ? 2.369 15.173 -6.956 1.00 93.75 193 LEU A N 1
ATOM 1476 C CA . LEU A 1 193 ? 3.296 14.678 -7.982 1.00 93.75 193 LEU A CA 1
ATOM 1477 C C . LEU A 1 193 ? 2.846 15.042 -9.403 1.00 93.75 193 LEU A C 1
ATOM 1479 O O . LEU A 1 193 ? 3.657 15.486 -10.220 1.00 93.75 193 LEU A O 1
ATOM 1483 N N . ARG A 1 194 ? 1.547 14.921 -9.697 1.00 91.25 194 ARG A N 1
ATOM 1484 C CA . ARG A 1 194 ? 0.975 15.327 -10.991 1.00 91.25 194 ARG A CA 1
ATOM 1485 C C . ARG A 1 194 ? 1.112 16.829 -11.229 1.00 91.25 194 ARG A C 1
ATOM 1487 O O . ARG A 1 194 ? 1.449 17.237 -12.341 1.00 91.25 194 ARG A O 1
ATOM 1494 N N . SER A 1 195 ? 0.926 17.639 -10.188 1.00 92.69 195 SER A N 1
ATOM 1495 C CA . SER A 1 195 ? 1.137 19.091 -10.244 1.00 92.69 195 SER A CA 1
ATOM 1496 C C . SER A 1 195 ? 2.604 19.441 -10.522 1.00 92.69 195 SER A C 1
ATOM 1498 O O . SER A 1 195 ? 2.899 20.297 -11.352 1.00 92.69 195 SER A O 1
ATOM 1500 N N . LEU A 1 196 ? 3.554 18.738 -9.900 1.00 92.06 196 LEU A N 1
ATOM 1501 C CA . LEU A 1 196 ? 4.982 18.920 -10.186 1.00 92.06 196 LEU A CA 1
ATOM 1502 C C . LEU A 1 196 ? 5.343 18.511 -11.622 1.00 92.06 196 LEU A C 1
ATOM 1504 O O . LEU A 1 196 ? 6.131 19.197 -12.283 1.00 92.06 196 LEU A O 1
ATOM 1508 N N . ARG A 1 197 ? 4.747 17.426 -12.132 1.00 89.56 197 ARG A N 1
ATOM 1509 C CA . ARG A 1 197 ? 4.936 16.981 -13.520 1.00 89.56 197 ARG A CA 1
ATOM 1510 C C . ARG A 1 197 ? 4.424 18.021 -14.520 1.00 89.56 197 ARG A C 1
ATOM 1512 O O . ARG A 1 197 ? 5.146 18.326 -15.467 1.00 89.56 197 ARG A O 1
ATOM 1519 N N . SER A 1 198 ? 3.234 18.594 -14.317 1.00 88.12 198 SER A N 1
ATOM 1520 C CA . SER A 1 198 ? 2.665 19.589 -15.243 1.00 88.12 198 SER A CA 1
ATOM 1521 C C . SER A 1 198 ? 3.507 20.868 -15.312 1.00 88.12 198 SER A C 1
ATOM 1523 O O . SER A 1 198 ? 3.794 21.365 -16.402 1.00 88.12 198 SER A O 1
ATOM 1525 N N . VAL A 1 199 ? 3.998 21.352 -14.167 1.00 89.00 199 VAL A N 1
ATOM 1526 C CA . VAL A 1 199 ? 4.889 22.520 -14.103 1.00 89.00 199 VAL A CA 1
ATOM 1527 C C . VAL A 1 199 ? 6.243 22.230 -14.763 1.00 89.00 199 VAL A C 1
ATOM 1529 O O . VAL A 1 199 ? 6.814 23.099 -15.424 1.00 89.00 199 VAL A O 1
ATOM 1532 N N . SER A 1 200 ? 6.772 21.016 -14.607 1.00 82.88 200 SER A N 1
ATOM 1533 C CA . SER A 1 200 ? 8.047 20.623 -15.224 1.00 82.88 200 SER A CA 1
ATOM 1534 C C . SER A 1 200 ? 7.928 20.490 -16.744 1.00 82.88 200 SER A C 1
ATOM 1536 O O . SER A 1 200 ? 8.809 20.952 -17.466 1.00 82.88 200 SER A O 1
ATOM 1538 N N . ALA A 1 201 ? 6.811 19.948 -17.240 1.00 76.69 201 ALA A N 1
ATOM 1539 C CA . ALA A 1 201 ? 6.524 19.861 -18.670 1.00 76.69 201 ALA A CA 1
ATOM 1540 C C . ALA A 1 201 ? 6.366 21.249 -19.320 1.00 76.69 201 ALA A C 1
ATOM 1542 O O . ALA A 1 201 ? 6.906 21.483 -20.399 1.00 76.69 201 ALA A O 1
ATOM 1543 N N . GLY A 1 202 ? 5.711 22.200 -18.641 1.00 65.56 202 GLY A N 1
ATOM 1544 C CA . GLY A 1 202 ? 5.555 23.579 -19.127 1.00 65.56 202 GLY A CA 1
ATOM 1545 C C . GLY A 1 202 ? 6.855 24.397 -19.165 1.00 65.56 202 GLY A C 1
ATOM 1546 O O . GLY A 1 202 ? 6.957 25.362 -19.920 1.00 65.56 202 GLY A O 1
ATOM 1547 N N . ARG A 1 203 ? 7.881 24.010 -18.393 1.00 59.62 203 ARG A N 1
ATOM 1548 C CA . ARG A 1 203 ? 9.214 24.641 -18.444 1.00 59.62 203 ARG A CA 1
ATOM 1549 C C . ARG A 1 203 ? 10.076 24.167 -19.618 1.00 59.62 203 ARG A C 1
ATOM 1551 O O . ARG A 1 203 ? 10.999 24.880 -19.996 1.00 59.62 203 ARG A O 1
ATOM 1558 N N . GLY A 1 204 ? 9.767 23.015 -20.215 1.00 50.19 204 GLY A N 1
ATOM 1559 C CA . GLY A 1 204 ? 10.467 22.499 -21.398 1.00 50.19 204 GLY A CA 1
ATOM 1560 C C . GLY A 1 204 ? 10.065 23.167 -22.720 1.00 50.19 204 GLY A C 1
ATOM 1561 O O . GLY A 1 204 ? 10.720 22.939 -23.732 1.00 50.19 204 GLY A O 1
ATOM 1562 N N . SER A 1 205 ? 9.008 23.989 -22.731 1.00 48.06 205 SER A N 1
ATOM 1563 C CA . SER A 1 205 ? 8.432 24.593 -23.943 1.00 48.06 205 SER A CA 1
ATOM 1564 C C . SER A 1 205 ? 8.696 26.098 -24.103 1.00 48.06 205 SER A C 1
ATOM 1566 O O . SER A 1 205 ? 7.978 26.767 -24.846 1.00 48.06 205 SER A O 1
ATOM 1568 N N . LEU A 1 206 ? 9.697 26.666 -23.421 1.00 46.09 206 LEU A N 1
ATOM 1569 C CA . LEU A 1 206 ? 10.120 28.047 -23.683 1.00 46.09 206 LEU A CA 1
ATOM 1570 C C . LEU A 1 206 ? 10.944 28.105 -24.983 1.00 46.09 206 LEU A C 1
ATOM 1572 O O . LEU A 1 206 ? 11.935 27.382 -25.094 1.00 46.09 206 LEU A O 1
ATOM 1576 N N . PRO A 1 207 ? 10.588 28.956 -25.964 1.00 47.44 207 PRO A N 1
ATOM 1577 C CA . PRO A 1 207 ? 11.402 29.136 -27.152 1.00 47.44 207 PRO A CA 1
ATOM 1578 C C . PRO A 1 207 ? 12.658 29.922 -26.771 1.00 47.44 207 PRO A C 1
ATOM 1580 O O . PRO A 1 207 ? 12.619 31.132 -26.550 1.00 47.44 207 PRO A O 1
ATOM 1583 N N . GLU A 1 208 ? 13.792 29.233 -26.726 1.00 59.16 208 GLU A N 1
ATOM 1584 C CA . GLU A 1 208 ? 15.091 29.867 -26.898 1.00 59.16 208 GLU A CA 1
ATOM 1585 C C . GLU A 1 208 ? 15.085 30.579 -28.254 1.00 59.16 208 GLU A C 1
ATOM 1587 O O . GLU A 1 208 ? 15.081 29.917 -29.291 1.00 59.16 208 GLU A O 1
ATOM 1592 N N . LYS A 1 209 ? 15.093 31.918 -28.270 1.00 48.66 209 LYS A N 1
ATOM 1593 C CA . LYS A 1 209 ? 15.683 32.660 -29.388 1.00 48.66 209 LYS A CA 1
ATOM 1594 C C . LYS A 1 209 ? 16.332 33.984 -28.970 1.00 48.66 209 LYS A C 1
ATOM 1596 O O . LYS A 1 209 ? 15.933 34.596 -27.985 1.00 48.66 209 LYS A O 1
ATOM 1601 N N . PRO A 1 210 ? 17.370 34.393 -29.723 1.00 61.03 210 PRO A N 1
ATOM 1602 C CA . PRO A 1 210 ? 18.590 34.986 -29.187 1.00 61.03 210 PRO A CA 1
ATOM 1603 C C . PRO A 1 210 ? 18.795 36.424 -29.671 1.00 61.03 210 PRO A C 1
ATOM 1605 O O . 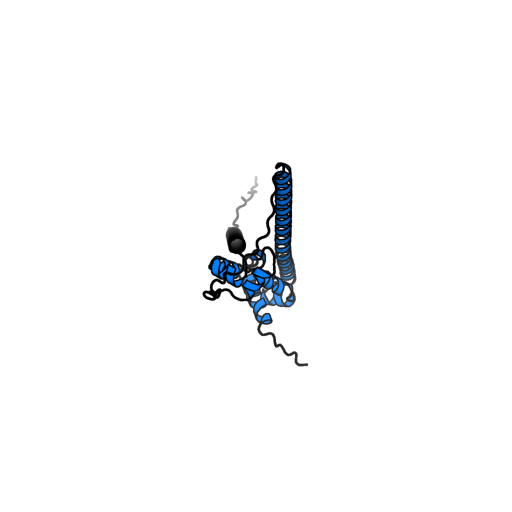PRO A 1 210 ? 18.271 36.794 -30.719 1.00 61.03 210 PRO A O 1
ATOM 1608 N N . GLN A 1 211 ? 19.647 37.206 -28.998 1.00 42.69 211 GLN A N 1
ATOM 1609 C CA . GLN A 1 211 ? 20.397 38.280 -29.666 1.00 42.69 211 GLN A CA 1
ATOM 1610 C C . GLN A 1 211 ? 21.554 38.803 -28.806 1.00 42.69 211 GLN A C 1
ATOM 1612 O O . GLN A 1 211 ? 21.378 39.585 -27.877 1.00 42.69 211 GLN A O 1
ATOM 1617 N N . ALA A 1 212 ? 22.766 38.386 -29.172 1.00 53.94 212 ALA A N 1
ATOM 1618 C CA . ALA A 1 212 ? 23.984 39.111 -28.843 1.00 53.94 212 ALA A CA 1
ATOM 1619 C C . ALA A 1 212 ? 24.102 40.333 -29.778 1.00 53.94 212 ALA A C 1
ATOM 1621 O O . ALA A 1 212 ? 23.951 40.170 -30.996 1.00 53.94 212 ALA A O 1
ATOM 1622 N N . PRO A 1 213 ? 24.399 41.544 -29.276 1.00 49.44 213 PRO A N 1
ATOM 1623 C CA . PRO A 1 213 ? 24.703 42.666 -30.148 1.00 49.44 213 PRO A CA 1
ATOM 1624 C C . PRO A 1 213 ? 26.096 42.487 -30.768 1.00 49.44 213 PRO A C 1
ATOM 1626 O O . PRO A 1 213 ? 27.108 42.307 -30.087 1.00 49.44 213 PRO A O 1
ATOM 1629 N N . LYS A 1 214 ? 26.117 42.512 -32.103 1.00 52.38 214 LYS A N 1
ATOM 1630 C CA . LYS A 1 214 ? 27.297 42.437 -32.968 1.00 52.38 214 LYS A CA 1
ATOM 1631 C C . LYS A 1 214 ? 28.313 43.524 -32.594 1.00 52.38 214 LYS A C 1
ATOM 1633 O O . LYS A 1 214 ? 27.985 44.707 -32.601 1.00 52.38 214 LYS A O 1
ATOM 1638 N N . ARG A 1 215 ? 29.569 43.125 -32.359 1.00 50.88 215 ARG A N 1
ATOM 1639 C CA . ARG A 1 215 ? 30.727 44.032 -32.406 1.00 50.88 215 ARG A CA 1
ATOM 1640 C C . ARG A 1 215 ? 30.792 44.675 -33.794 1.00 50.88 215 ARG A C 1
ATOM 1642 O O . ARG A 1 215 ? 31.005 43.971 -34.778 1.00 50.88 215 ARG A O 1
ATOM 1649 N N . ALA A 1 216 ? 30.665 45.994 -33.861 1.00 49.31 216 ALA A N 1
ATOM 1650 C CA . ALA A 1 216 ? 31.113 46.762 -35.011 1.00 49.31 216 ALA A CA 1
ATOM 1651 C C . ALA A 1 216 ? 32.627 46.986 -34.874 1.00 49.31 216 ALA A C 1
ATOM 1653 O O . ALA A 1 216 ? 33.077 47.722 -34.000 1.00 49.31 216 ALA A O 1
ATOM 1654 N N . ARG A 1 217 ? 33.415 46.310 -35.715 1.00 53.44 217 ARG A N 1
ATOM 1655 C CA . ARG A 1 217 ? 34.738 46.791 -36.124 1.00 53.44 217 ARG A CA 1
ATOM 1656 C C . ARG A 1 217 ? 34.512 47.619 -37.383 1.00 53.44 217 ARG A C 1
ATOM 1658 O O . ARG A 1 217 ? 34.104 47.049 -38.390 1.00 53.44 217 ARG A O 1
ATOM 1665 N N . VAL A 1 218 ? 34.778 48.917 -37.313 1.00 50.41 218 VAL A N 1
ATOM 1666 C CA . VAL A 1 218 ? 35.035 49.762 -38.483 1.00 50.41 218 VAL A CA 1
ATOM 1667 C C . VAL A 1 218 ? 36.169 50.714 -38.097 1.00 50.41 218 VAL A C 1
ATOM 1669 O O . VAL A 1 218 ? 35.933 51.732 -37.459 1.00 50.41 218 VAL A O 1
ATOM 1672 N N . ASP A 1 219 ? 37.395 50.323 -38.436 1.00 47.66 219 ASP A N 1
ATOM 1673 C CA . ASP A 1 219 ? 38.404 51.250 -38.978 1.00 47.66 219 ASP A CA 1
ATOM 1674 C C . ASP A 1 219 ? 38.039 51.461 -40.467 1.00 47.66 219 ASP A C 1
ATOM 1676 O O . ASP A 1 219 ? 37.427 50.534 -41.022 1.00 47.66 219 ASP A O 1
ATOM 1680 N N . PRO A 1 220 ? 38.367 52.579 -41.160 1.00 55.22 220 PRO A N 1
ATOM 1681 C CA . PRO A 1 220 ? 39.649 53.303 -41.066 1.00 55.22 220 PRO A CA 1
ATOM 1682 C C . PRO A 1 220 ? 39.586 54.847 -41.229 1.00 55.22 220 PRO A C 1
ATOM 1684 O O . PRO A 1 220 ? 38.628 55.388 -41.778 1.00 55.22 220 PRO A O 1
ATOM 1687 N N . SER A 1 221 ? 40.644 55.561 -40.820 1.00 42.94 221 SER A N 1
ATOM 1688 C CA . SER A 1 221 ? 41.551 56.319 -41.711 1.00 42.94 221 SER A CA 1
ATOM 1689 C C . SER A 1 221 ? 42.641 57.052 -40.933 1.00 42.94 221 SER A C 1
ATOM 1691 O O . SER A 1 221 ? 42.396 57.425 -39.766 1.00 42.94 221 SER A O 1
#